Protein AF-A0A8C5EN47-F1 (afdb_monomer_lite)

Radius of gyration: 40.3 Å; chains: 1; bounding box: 83×105×98 Å

pLDDT: mean 72.94, std 19.12, range [36.5, 94.75]

Structure (mmCIF, N/CA/C/O backbone):
data_AF-A0A8C5EN47-F1
#
_entry.id   AF-A0A8C5EN47-F1
#
loop_
_atom_site.group_PDB
_atom_site.id
_atom_site.type_symbol
_atom_site.label_atom_id
_atom_site.label_alt_id
_atom_site.label_comp_id
_atom_site.label_asym_id
_atom_site.label_entity_id
_atom_site.label_seq_id
_atom_site.pdbx_PDB_ins_code
_atom_site.Cartn_x
_atom_site.Cartn_y
_atom_site.Cartn_z
_atom_site.occupancy
_atom_site.B_iso_or_equiv
_atom_site.auth_seq_id
_atom_site.auth_comp_id
_atom_site.auth_asym_id
_atom_site.auth_atom_id
_atom_site.pdbx_PDB_model_num
ATOM 1 N N . MET A 1 1 ? 37.864 80.384 -61.943 1.00 37.91 1 MET A N 1
ATOM 2 C CA . MET A 1 1 ? 36.965 79.734 -62.918 1.00 37.91 1 MET A CA 1
ATOM 3 C C . MET A 1 1 ? 37.124 78.221 -62.817 1.00 37.91 1 MET A C 1
ATOM 5 O O . MET A 1 1 ? 38.133 77.726 -63.301 1.00 37.91 1 MET A O 1
ATOM 9 N N . PRO A 1 2 ? 36.202 77.490 -62.169 1.00 38.00 2 PRO A N 1
ATOM 10 C CA . PRO A 1 2 ? 36.110 76.039 -62.300 1.00 38.00 2 PRO A CA 1
ATOM 11 C C . PRO A 1 2 ? 34.862 75.619 -63.097 1.00 38.00 2 PRO A C 1
ATOM 13 O O . PRO A 1 2 ? 33.792 76.213 -62.974 1.00 38.00 2 PRO A O 1
ATOM 16 N N . THR A 1 3 ? 35.026 74.599 -63.936 1.00 39.12 3 THR A N 1
ATOM 17 C CA . THR A 1 3 ? 34.007 73.997 -64.803 1.00 39.12 3 THR A CA 1
ATOM 18 C C . THR A 1 3 ? 33.144 72.960 -64.081 1.00 39.12 3 THR A C 1
ATOM 20 O O . THR A 1 3 ? 33.618 72.183 -63.257 1.00 39.12 3 THR A O 1
ATOM 23 N N . ASN A 1 4 ? 31.872 72.966 -64.473 1.00 41.56 4 ASN A N 1
ATOM 24 C CA . ASN A 1 4 ? 30.734 72.147 -64.068 1.00 41.56 4 ASN A CA 1
ATOM 25 C C . ASN A 1 4 ? 30.889 70.655 -64.455 1.00 41.56 4 ASN A C 1
ATOM 27 O O . ASN A 1 4 ? 31.235 70.358 -65.598 1.00 41.56 4 ASN A O 1
ATOM 31 N N . GLN A 1 5 ? 30.572 69.724 -63.547 1.00 44.91 5 GLN A N 1
ATOM 32 C CA . GLN A 1 5 ? 30.284 68.321 -63.879 1.00 44.91 5 GLN A CA 1
ATOM 33 C C . GLN A 1 5 ? 28.933 67.920 -63.284 1.00 44.91 5 GLN A C 1
ATOM 35 O O . GLN A 1 5 ? 28.752 67.851 -62.070 1.00 44.91 5 GLN A O 1
ATOM 40 N N . GLN A 1 6 ? 27.989 67.637 -64.176 1.00 45.38 6 GLN A N 1
ATOM 41 C CA . GLN A 1 6 ? 26.630 67.216 -63.877 1.00 45.38 6 GLN A CA 1
ATOM 42 C C . GLN A 1 6 ? 26.534 65.712 -64.174 1.00 45.38 6 GLN A C 1
ATOM 44 O O . GLN A 1 6 ? 26.520 65.302 -65.333 1.00 45.38 6 GLN A O 1
ATOM 49 N N . ALA A 1 7 ? 26.511 64.876 -63.134 1.00 40.06 7 ALA A N 1
ATOM 50 C CA . ALA A 1 7 ? 26.334 63.431 -63.273 1.00 40.06 7 ALA A CA 1
ATOM 51 C C . ALA A 1 7 ? 24.839 63.071 -63.199 1.00 40.06 7 ALA A C 1
ATOM 53 O O . ALA A 1 7 ? 24.209 63.138 -62.144 1.00 40.06 7 ALA A O 1
ATOM 54 N N . SER A 1 8 ? 24.274 62.689 -64.344 1.00 45.72 8 SER A N 1
ATOM 55 C CA . SER A 1 8 ? 22.917 62.151 -64.489 1.00 45.72 8 SER A CA 1
ATOM 56 C C . SER A 1 8 ? 22.834 60.721 -63.933 1.00 45.72 8 SER A C 1
ATOM 58 O O . SER A 1 8 ? 23.450 59.809 -64.483 1.00 45.72 8 SER A O 1
ATOM 60 N N . LYS A 1 9 ? 22.014 60.496 -62.898 1.00 44.66 9 LYS A N 1
A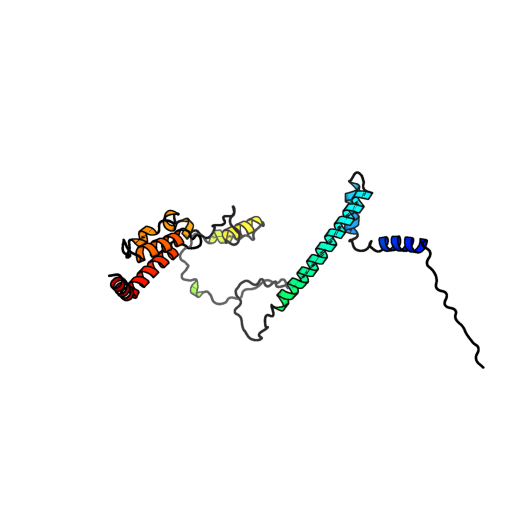TOM 61 C CA . LYS A 1 9 ? 21.608 59.153 -62.444 1.00 44.66 9 LYS A CA 1
ATOM 62 C C . LYS A 1 9 ? 20.466 58.637 -63.329 1.00 44.66 9 LYS A C 1
ATOM 64 O O . LYS A 1 9 ? 19.358 59.158 -63.251 1.00 44.66 9 LYS A O 1
ATOM 69 N N . ARG A 1 10 ? 20.705 57.606 -64.148 1.00 46.38 10 ARG A N 1
ATOM 70 C CA . ARG A 1 10 ? 19.629 56.803 -64.761 1.00 46.38 10 ARG A CA 1
ATOM 71 C C . ARG A 1 10 ? 19.337 55.591 -63.879 1.00 46.38 10 ARG A C 1
ATOM 73 O O . ARG A 1 10 ? 20.249 54.841 -63.550 1.00 46.38 10 ARG A O 1
ATOM 80 N N . ALA A 1 11 ? 18.068 55.413 -63.518 1.00 49.38 11 ALA A N 1
ATOM 81 C CA . ALA A 1 11 ? 17.565 54.192 -62.904 1.00 49.38 11 ALA A CA 1
ATOM 82 C C . ALA A 1 11 ? 17.508 53.087 -63.970 1.00 49.38 11 ALA A C 1
ATOM 84 O O . ALA A 1 11 ? 16.861 53.250 -65.005 1.00 49.38 11 ALA A O 1
ATOM 85 N N . VAL A 1 12 ? 18.222 51.989 -63.730 1.00 51.50 12 VAL A N 1
ATOM 86 C CA . VAL A 1 12 ? 18.190 50.785 -64.566 1.00 51.50 12 VAL A CA 1
ATOM 87 C C . VAL A 1 12 ? 16.956 49.986 -64.154 1.00 51.50 12 VAL A C 1
ATOM 89 O O . VAL A 1 12 ? 16.864 49.534 -63.018 1.00 51.50 12 VAL A O 1
ATOM 92 N N . MET A 1 13 ? 15.981 49.865 -65.052 1.00 55.62 13 MET A N 1
ATOM 93 C CA . MET A 1 13 ? 14.816 49.002 -64.858 1.00 55.62 13 MET A CA 1
ATOM 94 C C . MET A 1 13 ? 15.207 47.573 -65.246 1.00 55.62 13 MET A C 1
ATOM 96 O O . MET A 1 13 ? 15.611 47.329 -66.383 1.00 55.62 13 MET A O 1
ATOM 100 N N . GLU A 1 14 ? 15.147 46.643 -64.293 1.00 55.38 14 GLU A N 1
ATOM 101 C CA . GLU A 1 14 ? 15.490 45.235 -64.514 1.00 55.38 14 GLU A CA 1
ATOM 102 C C . GLU A 1 14 ? 14.441 44.547 -65.411 1.00 55.38 14 GLU A C 1
ATOM 104 O O . GLU A 1 14 ? 13.233 44.689 -65.219 1.00 55.38 14 GLU A O 1
ATOM 109 N N . SER A 1 15 ? 14.918 43.803 -66.415 1.00 60.66 15 SER A N 1
ATOM 110 C CA . SER A 1 15 ? 14.093 43.026 -67.351 1.00 60.66 15 SER A CA 1
ATOM 111 C C . SER A 1 15 ? 13.455 41.816 -66.653 1.00 60.66 15 SER A C 1
ATOM 113 O O . SER A 1 15 ? 14.100 41.165 -65.831 1.00 60.66 15 SER A O 1
ATOM 115 N N . THR A 1 16 ? 12.220 41.448 -67.009 1.00 59.09 16 THR A N 1
ATOM 116 C CA . THR A 1 16 ? 11.492 40.299 -66.420 1.00 59.09 16 THR A CA 1
ATOM 117 C C . THR A 1 16 ? 12.237 38.969 -66.574 1.00 59.09 16 THR A C 1
ATOM 119 O O . THR A 1 16 ? 12.096 38.076 -65.739 1.00 59.09 16 THR A O 1
ATOM 122 N N . THR A 1 17 ? 13.107 38.857 -67.579 1.00 58.31 17 THR A N 1
ATOM 123 C CA . THR A 1 17 ? 14.002 37.711 -67.782 1.00 58.31 17 THR A CA 1
ATOM 124 C C . THR A 1 17 ? 15.065 37.592 -66.679 1.00 58.31 17 THR A C 1
ATOM 126 O O . THR A 1 17 ? 15.410 36.485 -66.273 1.00 58.31 17 THR A O 1
ATOM 129 N N . SER A 1 18 ? 15.535 38.721 -66.136 1.00 64.81 18 SER A N 1
ATOM 130 C CA . SER A 1 18 ? 16.522 38.771 -65.048 1.00 64.81 18 SER A CA 1
ATOM 131 C C . SER A 1 18 ? 15.912 38.367 -63.701 1.00 64.81 18 SER A C 1
ATOM 133 O O . SER A 1 18 ? 16.553 37.660 -62.925 1.00 64.81 18 SER A O 1
ATOM 135 N N . MET A 1 19 ? 14.636 38.695 -63.452 1.00 54.12 19 MET A N 1
ATOM 136 C CA . MET A 1 19 ? 13.929 38.184 -62.269 1.00 54.12 19 MET A CA 1
ATOM 137 C C . MET A 1 19 ? 13.764 36.657 -62.299 1.00 54.12 19 MET A C 1
ATOM 139 O O . MET A 1 19 ? 13.890 36.018 -61.255 1.00 54.12 19 MET A O 1
ATOM 143 N N . PHE A 1 20 ? 13.533 36.059 -63.474 1.00 55.19 20 PHE A N 1
ATOM 144 C CA . PHE A 1 20 ? 13.397 34.603 -63.605 1.00 55.19 20 PHE A CA 1
ATOM 145 C C . PHE A 1 20 ? 14.739 33.876 -63.421 1.00 55.19 20 PHE A C 1
ATOM 147 O O . PHE A 1 20 ? 14.801 32.875 -62.711 1.00 55.19 20 PHE A O 1
ATOM 154 N N . GLN A 1 21 ? 15.832 34.432 -63.959 1.00 64.81 21 GLN A N 1
ATOM 155 C CA . GLN A 1 21 ? 17.190 33.917 -63.735 1.00 64.81 21 GLN A CA 1
ATOM 156 C C . GLN A 1 21 ? 17.609 34.000 -62.262 1.00 64.81 21 GLN A C 1
ATOM 158 O O . GLN A 1 21 ? 18.180 33.053 -61.728 1.00 64.81 21 GLN A O 1
ATOM 163 N N . ARG A 1 22 ? 17.230 35.074 -61.560 1.00 59.56 22 ARG A N 1
ATOM 164 C CA . ARG A 1 22 ? 17.512 35.239 -60.128 1.00 59.56 22 ARG A CA 1
ATOM 165 C C . ARG A 1 22 ? 16.719 34.270 -59.246 1.00 59.56 22 ARG A C 1
ATOM 167 O O . ARG A 1 22 ? 17.169 33.941 -58.152 1.00 59.56 22 ARG A O 1
ATOM 174 N N . ALA A 1 23 ? 15.557 33.798 -59.703 1.00 49.53 23 ALA A N 1
ATOM 175 C CA . ALA A 1 23 ? 14.793 32.751 -59.026 1.00 49.53 23 ALA A CA 1
ATOM 176 C C . ALA A 1 23 ? 15.410 31.356 -59.240 1.00 49.53 23 ALA A C 1
ATOM 178 O O . ALA A 1 23 ? 15.464 30.572 -58.294 1.00 49.53 23 ALA A O 1
ATOM 179 N N . THR A 1 24 ? 15.944 31.065 -60.433 1.00 50.28 24 THR A N 1
ATOM 180 C CA . THR A 1 24 ? 16.697 29.823 -60.683 1.00 50.28 24 THR A CA 1
ATOM 181 C C . THR A 1 24 ? 18.062 29.818 -59.990 1.00 50.28 24 THR A C 1
ATOM 183 O O . THR A 1 24 ? 18.449 28.790 -59.447 1.00 50.28 24 THR A O 1
ATOM 186 N N . GLU A 1 25 ? 18.746 30.965 -59.907 1.00 47.41 25 GLU A N 1
ATOM 187 C CA . GLU A 1 25 ? 20.004 31.107 -59.159 1.00 47.41 25 GLU A CA 1
ATOM 188 C C . GLU A 1 25 ? 19.789 30.978 -57.646 1.00 47.41 25 GLU A C 1
ATOM 190 O O . GLU A 1 25 ? 20.542 30.267 -56.980 1.00 47.41 25 GLU A O 1
ATOM 195 N N . LYS A 1 26 ? 18.714 31.572 -57.104 1.00 43.09 26 LYS A N 1
ATOM 196 C CA . LYS A 1 26 ? 18.328 31.386 -55.694 1.00 43.09 26 LYS A CA 1
ATOM 197 C C . LYS A 1 26 ? 17.919 29.951 -55.363 1.00 43.09 26 LYS A C 1
ATOM 199 O O . LYS A 1 26 ? 18.122 29.528 -54.234 1.00 43.09 26 LYS A O 1
ATOM 204 N N . ALA A 1 27 ? 17.387 29.193 -56.324 1.00 40.66 27 ALA A N 1
ATOM 205 C CA . ALA A 1 27 ? 17.124 27.766 -56.140 1.00 40.66 27 ALA A CA 1
ATOM 206 C C . ALA A 1 27 ? 18.412 26.919 -56.169 1.00 40.66 27 ALA A C 1
ATOM 208 O O . ALA A 1 27 ? 18.460 25.861 -55.546 1.00 40.66 27 ALA A O 1
ATOM 209 N N . SER A 1 28 ? 19.464 27.375 -56.861 1.00 44.56 28 SER A N 1
ATOM 210 C CA . SER A 1 28 ? 20.763 26.690 -56.909 1.00 44.56 28 SER A CA 1
ATOM 211 C C . SER A 1 28 ? 21.704 27.028 -55.746 1.00 44.56 28 SER A C 1
ATOM 213 O O . SER A 1 28 ? 22.555 26.202 -55.421 1.00 44.56 28 SER A O 1
ATOM 215 N N . THR A 1 29 ? 21.550 28.172 -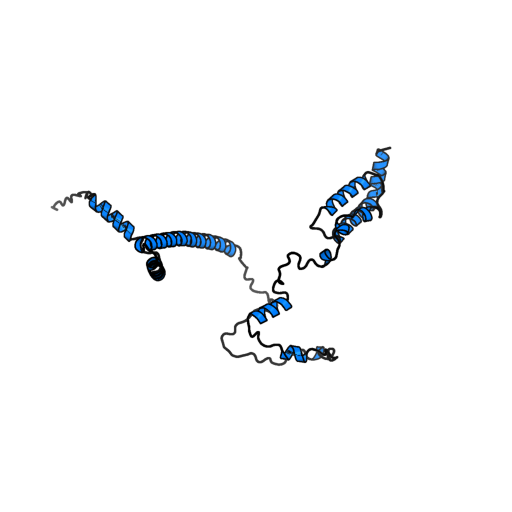55.070 1.00 39.59 29 THR A N 1
ATOM 216 C CA . THR A 1 29 ? 22.362 28.519 -53.883 1.00 39.59 29 THR A CA 1
ATOM 217 C C . THR A 1 29 ? 21.939 27.791 -52.602 1.00 39.59 29 THR A C 1
ATOM 219 O O . THR A 1 29 ? 22.732 27.717 -51.674 1.00 39.59 29 THR A O 1
ATOM 222 N N . ASP A 1 30 ? 20.754 27.171 -52.565 1.00 43.34 30 ASP A N 1
ATOM 223 C CA . ASP A 1 30 ? 20.317 26.284 -51.464 1.00 43.34 30 ASP A CA 1
ATOM 224 C C . ASP A 1 30 ? 20.889 24.848 -51.580 1.00 43.34 30 ASP A C 1
ATOM 226 O O . ASP A 1 30 ? 20.495 23.927 -50.857 1.00 43.34 30 ASP A O 1
ATOM 230 N N . SER A 1 31 ? 21.821 24.617 -52.513 1.00 44.62 31 SER A N 1
ATOM 231 C CA . SER A 1 31 ? 22.468 23.310 -52.709 1.00 44.62 31 SER A CA 1
ATOM 232 C C . SER A 1 31 ? 23.490 22.966 -51.618 1.00 44.62 31 SER A C 1
ATOM 234 O O . SER A 1 31 ? 23.957 21.829 -51.554 1.00 44.62 31 SER A O 1
ATOM 236 N N . GLU A 1 32 ? 23.824 23.911 -50.742 1.00 54.34 32 GLU A N 1
ATOM 237 C CA . GLU A 1 32 ? 24.940 23.807 -49.807 1.00 54.34 32 GLU A CA 1
ATOM 238 C C . GLU A 1 32 ? 24.463 23.589 -48.366 1.00 54.34 32 GLU A C 1
ATOM 240 O O . GLU A 1 32 ? 24.541 24.488 -47.544 1.00 54.34 32 GLU A O 1
ATOM 245 N N . GLU A 1 33 ? 23.948 22.395 -48.038 1.00 63.00 33 GLU A N 1
ATOM 246 C CA . GLU A 1 33 ? 23.832 21.991 -46.618 1.00 63.00 33 GLU A CA 1
ATOM 247 C C . GLU A 1 33 ? 23.644 20.481 -46.362 1.00 63.00 33 GLU A C 1
ATOM 249 O O . GLU A 1 33 ? 23.189 20.055 -45.295 1.00 63.00 33 GLU A O 1
ATOM 254 N N . LEU A 1 34 ? 24.004 19.623 -47.321 1.00 66.62 34 LEU A N 1
ATOM 255 C CA . LEU A 1 34 ? 24.062 18.175 -47.107 1.00 66.62 34 LEU A CA 1
ATOM 256 C C . LEU A 1 34 ? 25.478 17.681 -47.382 1.00 66.62 34 LEU A C 1
ATOM 258 O O . LEU A 1 34 ? 26.074 18.032 -48.396 1.00 66.62 34 LEU A O 1
ATOM 262 N N . ASN A 1 35 ? 26.009 16.847 -46.483 1.00 81.62 35 ASN A N 1
ATOM 263 C CA . ASN A 1 35 ? 27.338 16.267 -46.663 1.00 81.62 35 ASN A CA 1
ATOM 264 C C . ASN A 1 35 ? 27.410 15.543 -48.019 1.00 81.62 35 ASN A C 1
ATOM 266 O O . ASN A 1 35 ? 26.498 14.769 -48.328 1.00 81.62 35 ASN A O 1
ATOM 270 N N . PRO A 1 36 ? 28.494 15.709 -48.797 1.00 85.56 36 PRO A N 1
ATOM 271 C CA . PRO A 1 36 ? 28.601 15.123 -50.135 1.00 85.56 36 PRO A CA 1
ATOM 272 C C . PRO A 1 36 ? 28.465 13.593 -50.111 1.00 85.56 36 PRO A C 1
ATOM 274 O O . PRO A 1 36 ? 27.882 13.004 -51.016 1.00 85.56 36 PRO A O 1
ATOM 277 N N . ALA A 1 37 ? 28.894 12.950 -49.020 1.00 89.00 37 ALA A N 1
ATOM 278 C CA . ALA A 1 37 ? 28.700 11.520 -48.788 1.00 89.00 37 ALA A CA 1
ATOM 279 C C . ALA A 1 37 ? 27.217 11.103 -48.680 1.00 89.00 37 ALA A C 1
ATOM 281 O O . ALA A 1 37 ? 26.845 10.039 -49.167 1.00 89.00 37 ALA A O 1
ATOM 282 N N . LEU A 1 38 ? 26.356 11.935 -48.079 1.00 87.38 38 LEU A N 1
ATOM 283 C CA . LEU A 1 38 ? 24.917 11.661 -47.961 1.00 87.38 38 LEU A CA 1
ATOM 284 C C . LEU A 1 38 ? 24.201 11.814 -49.305 1.00 87.38 38 LEU A C 1
ATOM 286 O O . LEU A 1 38 ? 23.297 11.039 -49.601 1.00 87.38 38 LEU A O 1
ATOM 290 N N . VAL A 1 39 ? 24.622 12.782 -50.122 1.00 89.50 39 VAL A N 1
ATOM 291 C CA . VAL A 1 39 ? 24.088 12.982 -51.478 1.00 89.50 39 VAL A CA 1
ATOM 292 C C . VAL A 1 39 ? 24.506 11.830 -52.395 1.00 89.50 39 VAL A C 1
ATOM 294 O O . VAL A 1 39 ? 23.669 11.268 -53.095 1.00 89.50 39 VAL A O 1
ATOM 297 N N . ALA A 1 40 ? 25.768 11.395 -52.316 1.00 89.88 40 ALA A N 1
ATOM 298 C CA . ALA A 1 40 ? 26.251 10.227 -53.050 1.00 89.88 40 ALA A CA 1
ATOM 299 C C . ALA A 1 40 ? 25.508 8.941 -52.647 1.00 89.88 40 ALA A C 1
ATOM 301 O O . ALA A 1 40 ? 25.086 8.173 -53.510 1.00 89.88 40 ALA A O 1
ATOM 302 N N . ALA A 1 41 ? 25.283 8.726 -51.346 1.00 91.75 41 ALA A N 1
ATOM 303 C CA . ALA A 1 41 ? 24.512 7.587 -50.852 1.00 91.75 41 ALA A CA 1
ATOM 304 C C . ALA A 1 41 ? 23.041 7.637 -51.302 1.00 91.75 41 ALA A C 1
ATOM 306 O O . ALA A 1 41 ? 22.478 6.612 -51.684 1.00 91.75 41 ALA A O 1
ATOM 307 N N . ALA A 1 42 ? 22.429 8.825 -51.296 1.00 88.69 42 ALA A N 1
ATOM 308 C CA . ALA A 1 42 ? 21.071 9.039 -51.785 1.00 88.69 42 ALA A CA 1
ATOM 309 C C . ALA A 1 42 ? 20.935 8.691 -53.273 1.00 88.69 42 ALA A C 1
ATOM 311 O O . ALA A 1 42 ? 20.004 7.981 -53.646 1.00 88.69 42 ALA A O 1
ATOM 312 N N . SER A 1 43 ? 21.883 9.137 -54.100 1.00 90.44 43 SER A N 1
ATOM 313 C CA . SER A 1 43 ? 21.906 8.854 -55.538 1.00 90.44 43 SER A CA 1
ATOM 314 C C . SER A 1 43 ? 22.167 7.367 -55.830 1.00 90.44 43 SER A C 1
ATOM 316 O O . SER A 1 43 ? 21.481 6.754 -56.654 1.00 90.44 43 SER A O 1
ATOM 318 N N . ALA A 1 44 ? 23.072 6.728 -55.077 1.00 92.69 44 ALA A N 1
ATOM 319 C CA . ALA A 1 44 ? 23.313 5.286 -55.165 1.00 92.69 44 ALA A CA 1
ATOM 320 C C . ALA A 1 44 ? 22.064 4.464 -54.802 1.00 92.69 44 ALA A C 1
ATOM 322 O O . ALA A 1 44 ? 21.718 3.517 -55.506 1.00 92.69 44 ALA A O 1
ATOM 323 N N . ALA A 1 45 ? 21.347 4.849 -53.741 1.00 89.62 45 ALA A N 1
ATOM 324 C CA . ALA A 1 45 ? 20.102 4.198 -53.345 1.00 89.62 45 ALA A CA 1
ATOM 325 C C . ALA A 1 45 ? 18.979 4.446 -54.365 1.00 89.62 45 ALA A C 1
ATOM 327 O O . ALA A 1 45 ? 18.258 3.520 -54.734 1.00 89.62 45 ALA A O 1
ATOM 328 N N . ALA A 1 46 ? 18.851 5.672 -54.874 1.00 88.56 46 ALA A N 1
ATOM 329 C CA . ALA A 1 46 ? 17.842 6.030 -55.866 1.00 88.56 46 ALA A CA 1
ATOM 330 C C . ALA A 1 46 ? 18.031 5.289 -57.200 1.00 88.56 46 ALA A C 1
ATOM 332 O O . ALA A 1 46 ? 17.046 4.932 -57.842 1.00 88.56 46 ALA A O 1
ATOM 333 N N . SER A 1 47 ? 19.274 4.968 -57.569 1.00 90.25 47 SER A N 1
ATOM 334 C CA . SER A 1 47 ? 19.608 4.180 -58.766 1.00 90.25 47 SER A CA 1
ATOM 335 C C . SER A 1 47 ? 19.073 2.740 -58.738 1.00 90.25 47 SER A C 1
ATOM 337 O O . SER A 1 47 ? 19.046 2.077 -59.770 1.00 90.25 47 SER A O 1
ATOM 339 N N . THR A 1 48 ? 18.617 2.250 -57.580 1.00 92.56 48 THR A N 1
ATOM 340 C CA . THR A 1 48 ? 17.983 0.926 -57.442 1.00 92.56 48 THR A CA 1
ATOM 341 C C . THR A 1 48 ? 16.471 0.940 -57.696 1.00 92.56 48 THR A C 1
ATOM 343 O O . THR A 1 48 ? 15.849 -0.121 -57.754 1.00 92.56 48 THR A O 1
ATOM 346 N N . LEU A 1 49 ? 15.864 2.124 -57.851 1.00 90.12 49 LEU A N 1
ATOM 347 C CA . LEU A 1 49 ? 14.419 2.299 -57.994 1.00 90.12 49 LEU A CA 1
ATOM 348 C C . LEU A 1 49 ? 14.000 2.547 -59.458 1.00 90.12 49 LEU A C 1
ATOM 350 O O . LEU A 1 49 ? 14.779 3.092 -60.239 1.00 90.12 49 LEU A O 1
ATOM 354 N N . PRO A 1 50 ? 12.746 2.222 -59.842 1.00 85.69 50 PRO A N 1
ATOM 355 C CA . PRO A 1 50 ? 12.274 2.330 -61.231 1.00 85.69 50 PRO A CA 1
ATOM 356 C C . PRO A 1 50 ? 12.283 3.753 -61.812 1.00 85.69 50 PRO A C 1
ATOM 358 O O . PRO A 1 50 ? 12.291 3.917 -63.029 1.00 85.69 50 PRO A O 1
ATOM 361 N N . ASN A 1 51 ? 12.258 4.783 -60.958 1.00 89.12 51 ASN A N 1
ATOM 362 C CA . ASN A 1 51 ? 12.355 6.185 -61.361 1.00 89.12 51 ASN A CA 1
ATOM 363 C C . ASN A 1 51 ? 13.439 6.904 -60.535 1.00 89.12 51 ASN A C 1
ATOM 365 O O . ASN A 1 51 ? 13.127 7.510 -59.502 1.00 89.12 51 ASN A O 1
ATOM 369 N N . PRO A 1 52 ? 14.710 6.824 -60.963 1.00 88.69 52 PRO A N 1
ATOM 370 C CA . PRO A 1 52 ? 15.846 7.213 -60.134 1.00 88.69 52 PRO A CA 1
ATOM 371 C C . PRO A 1 52 ? 15.876 8.718 -59.855 1.00 88.69 52 PRO A C 1
ATOM 373 O O . PRO A 1 52 ? 16.091 9.136 -58.722 1.00 88.69 52 PRO A O 1
ATOM 376 N N . HIS A 1 53 ? 15.560 9.544 -60.854 1.00 88.19 53 HIS A N 1
ATOM 377 C CA . HIS A 1 53 ? 15.613 11.000 -60.715 1.00 88.19 53 HIS A CA 1
ATOM 378 C C . HIS A 1 53 ? 14.548 11.537 -59.743 1.00 88.19 53 HIS A C 1
ATOM 380 O O . HIS A 1 53 ? 14.814 12.431 -58.939 1.00 88.19 53 HIS A O 1
ATOM 386 N N . GLN A 1 54 ? 13.330 10.982 -59.781 1.00 90.00 54 GLN A N 1
ATOM 387 C CA . GLN A 1 54 ? 12.285 11.364 -58.827 1.00 90.00 54 GLN A CA 1
ATOM 388 C C . GLN A 1 54 ? 12.613 10.866 -57.416 1.00 90.00 54 GLN A C 1
ATOM 390 O O . GLN A 1 54 ? 12.478 11.629 -56.458 1.00 90.00 54 GLN A O 1
ATOM 395 N N . ALA A 1 55 ? 13.104 9.630 -57.291 1.00 89.81 55 ALA A N 1
ATOM 396 C CA . ALA A 1 55 ? 13.466 9.043 -56.007 1.00 89.81 55 ALA A CA 1
ATOM 397 C C . ALA A 1 55 ? 14.607 9.797 -55.304 1.00 89.81 55 ALA A C 1
ATOM 399 O O . ALA A 1 55 ? 14.514 10.053 -54.104 1.00 89.81 55 ALA A O 1
ATOM 400 N N . GLU A 1 56 ? 15.641 10.212 -56.040 1.00 91.62 56 GLU A N 1
ATOM 401 C CA . GLU A 1 56 ? 16.745 11.005 -55.490 1.00 91.62 56 GLU A CA 1
ATOM 402 C C . GLU A 1 56 ? 16.243 12.352 -54.953 1.00 91.62 56 GLU A C 1
ATOM 404 O O . GLU A 1 56 ? 16.517 12.716 -53.806 1.00 91.62 56 GLU A O 1
ATOM 409 N N 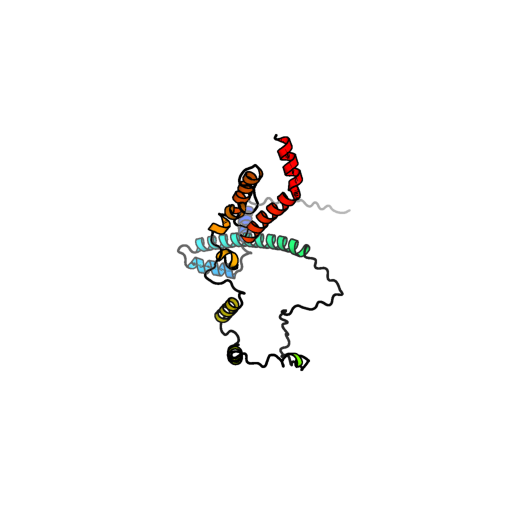. SER A 1 57 ? 15.436 13.065 -55.747 1.00 90.69 57 SER A N 1
ATOM 410 C CA . SER A 1 57 ? 14.896 14.373 -55.362 1.00 90.69 57 SER A CA 1
ATOM 411 C C . SER A 1 57 ? 14.020 14.309 -54.102 1.00 90.69 57 SER A C 1
ATOM 413 O O . SER A 1 57 ? 14.109 15.184 -53.234 1.00 90.69 57 SER A O 1
ATOM 415 N N . GLU A 1 58 ? 13.229 13.242 -53.955 1.00 93.19 58 GLU A N 1
ATOM 416 C CA . GLU A 1 58 ? 12.376 13.014 -52.790 1.00 93.19 58 GLU A CA 1
ATOM 417 C C . GLU A 1 58 ? 13.200 12.677 -51.543 1.00 93.19 58 GLU A C 1
ATOM 419 O O . GLU A 1 58 ? 12.957 13.232 -50.467 1.00 93.19 58 GLU A O 1
ATOM 424 N N . LEU A 1 59 ? 14.214 11.817 -51.683 1.00 91.06 59 LEU A N 1
ATOM 425 C CA . LEU A 1 59 ? 15.081 11.417 -50.576 1.00 91.06 59 LEU A CA 1
ATOM 426 C C . LEU A 1 59 ? 15.865 12.614 -50.024 1.00 91.06 59 LEU A C 1
ATOM 428 O O . LEU A 1 59 ? 15.905 12.833 -48.811 1.00 91.06 59 LEU A O 1
ATOM 432 N N . LEU A 1 60 ? 16.427 13.443 -50.908 1.00 90.88 60 LEU A N 1
ATOM 433 C CA . LEU A 1 60 ? 17.138 14.663 -50.521 1.00 90.88 60 LEU A CA 1
ATOM 434 C C . LEU A 1 60 ? 16.204 15.664 -49.830 1.00 90.88 60 LEU A C 1
ATOM 436 O O . LEU A 1 60 ? 16.578 16.264 -48.820 1.00 90.88 60 LEU A O 1
ATOM 440 N N . ARG A 1 61 ? 14.961 15.810 -50.308 1.00 90.56 61 ARG A N 1
ATOM 441 C CA . ARG A 1 61 ? 13.944 16.658 -49.665 1.00 90.56 61 ARG A CA 1
ATOM 442 C C . ARG A 1 61 ? 13.628 16.192 -48.243 1.00 90.56 61 ARG A C 1
ATOM 444 O O . ARG A 1 61 ? 13.534 17.014 -47.329 1.00 90.56 61 ARG A O 1
ATOM 451 N N . GLN A 1 62 ? 13.507 14.885 -48.031 1.00 91.38 62 GLN A N 1
ATOM 452 C CA . GLN A 1 62 ? 13.260 14.323 -46.703 1.00 91.38 62 GLN A CA 1
ATOM 453 C C . GLN A 1 62 ? 14.469 14.449 -45.769 1.00 91.38 62 GLN A C 1
ATOM 455 O O . GLN A 1 62 ? 14.289 14.755 -44.586 1.00 91.38 62 GLN A O 1
ATOM 460 N N . LEU A 1 63 ? 15.690 14.283 -46.285 1.00 89.81 63 LEU A N 1
ATOM 461 C CA . LEU A 1 63 ? 16.918 14.479 -45.511 1.00 89.81 63 LEU A CA 1
ATOM 462 C C . LEU A 1 63 ? 17.044 15.922 -45.017 1.00 89.81 63 LEU A C 1
ATOM 464 O O . LEU A 1 63 ? 17.301 16.130 -43.831 1.00 89.81 63 LEU A O 1
ATOM 468 N N . ARG A 1 64 ? 16.765 16.913 -45.875 1.00 88.31 64 ARG A N 1
ATOM 469 C CA . ARG A 1 64 ? 16.730 18.333 -45.480 1.00 88.31 64 ARG A CA 1
ATOM 470 C C . ARG A 1 64 ? 15.703 18.587 -44.376 1.00 88.31 64 ARG A C 1
ATOM 472 O O . ARG A 1 64 ? 16.032 19.194 -43.360 1.00 88.31 64 ARG A O 1
ATOM 479 N N . LYS A 1 65 ? 14.484 18.047 -44.517 1.00 90.31 65 LYS A N 1
ATOM 480 C CA . LYS A 1 65 ? 13.421 18.190 -43.506 1.00 90.31 65 LYS A CA 1
ATOM 481 C C . LYS A 1 65 ? 13.834 17.615 -42.147 1.00 90.31 65 LYS A C 1
ATOM 483 O O . LYS A 1 65 ? 13.609 18.249 -41.121 1.00 90.31 65 LYS A O 1
ATOM 488 N N . ARG A 1 66 ? 14.445 16.426 -42.121 1.00 88.38 66 ARG A N 1
ATOM 489 C CA . ARG A 1 66 ? 14.904 15.796 -40.871 1.00 88.38 66 ARG A CA 1
ATOM 490 C C . ARG A 1 66 ? 16.097 16.517 -40.255 1.00 88.38 66 ARG A C 1
ATOM 492 O O . ARG A 1 66 ? 16.142 16.648 -39.036 1.00 88.38 66 ARG A O 1
ATOM 499 N N . LYS A 1 67 ? 17.026 17.014 -41.074 1.00 84.06 67 LYS A N 1
ATOM 500 C CA . LYS A 1 67 ? 18.177 17.793 -40.609 1.00 84.06 67 LYS A CA 1
ATOM 501 C C . LYS A 1 67 ? 17.735 19.091 -39.929 1.00 84.06 67 LYS A C 1
ATOM 503 O O . LYS A 1 67 ? 18.134 19.325 -38.795 1.00 84.06 67 LYS A O 1
ATOM 508 N N . ALA A 1 68 ? 16.816 19.838 -40.542 1.00 84.00 68 ALA A N 1
ATOM 509 C CA . ALA A 1 68 ? 16.254 21.052 -39.948 1.00 84.00 68 ALA A CA 1
ATOM 510 C C . ALA A 1 68 ? 15.581 20.786 -38.585 1.00 84.00 68 ALA A C 1
ATOM 512 O O . ALA A 1 68 ? 15.815 21.511 -37.620 1.00 84.00 68 ALA A O 1
ATOM 513 N N . MET A 1 69 ? 14.802 19.702 -38.476 1.00 80.69 69 MET A N 1
ATOM 514 C CA . MET A 1 69 ? 14.174 19.305 -37.209 1.00 80.69 69 MET A CA 1
ATOM 515 C C . MET A 1 69 ? 15.206 18.873 -36.157 1.00 80.69 69 MET A C 1
ATOM 517 O O . MET A 1 69 ? 15.069 19.221 -34.987 1.00 80.69 69 MET A O 1
ATOM 521 N N . SER A 1 70 ? 16.254 18.139 -36.552 1.00 80.50 70 SER A N 1
ATOM 522 C CA . SER A 1 70 ? 17.312 17.709 -35.629 1.00 80.50 70 SER A CA 1
ATOM 523 C C . SER A 1 70 ? 18.176 18.869 -35.149 1.00 80.50 70 SER A C 1
ATOM 525 O O . SER A 1 70 ? 18.581 18.858 -33.990 1.00 80.50 70 SER A O 1
ATOM 527 N N . ASP A 1 71 ? 18.496 19.829 -36.010 1.00 76.75 71 ASP A N 1
ATOM 528 C CA . ASP A 1 71 ? 19.341 20.967 -35.651 1.00 76.75 71 ASP A CA 1
ATOM 529 C C . ASP A 1 71 ? 18.559 21.951 -34.759 1.00 76.75 71 ASP A C 1
ATOM 531 O O . ASP A 1 71 ? 19.102 22.447 -33.770 1.00 76.75 71 ASP A O 1
ATOM 535 N N . ALA A 1 72 ? 17.249 22.113 -34.990 1.00 74.75 72 ALA A N 1
ATOM 536 C CA . ALA A 1 72 ? 16.351 22.813 -34.068 1.00 74.75 72 ALA A CA 1
ATOM 537 C C . ALA A 1 72 ? 16.254 22.115 -32.697 1.00 74.75 72 ALA A C 1
ATOM 539 O O . ALA A 1 72 ? 16.363 22.773 -31.662 1.00 74.75 72 ALA A O 1
ATOM 540 N N . GLN A 1 73 ? 16.126 20.782 -32.673 1.00 75.69 73 GLN A N 1
ATOM 541 C CA . GLN A 1 73 ? 16.071 20.006 -31.429 1.00 75.69 73 GLN A CA 1
ATOM 542 C C . GLN A 1 73 ? 17.392 20.061 -30.650 1.00 75.69 73 GLN A C 1
ATOM 544 O O . GLN A 1 73 ? 17.389 20.213 -29.431 1.00 75.69 73 GLN A O 1
ATOM 549 N N . LYS A 1 74 ? 18.535 19.966 -31.342 1.00 77.50 74 LYS A N 1
ATOM 550 C CA . LYS A 1 74 ? 19.864 20.105 -30.729 1.00 77.50 74 LYS A CA 1
ATOM 551 C C . LYS A 1 74 ? 20.060 21.492 -30.130 1.00 77.50 74 LYS A C 1
ATOM 553 O O . LYS A 1 74 ? 20.609 21.588 -29.038 1.00 77.50 74 LYS A O 1
ATOM 558 N N . LYS A 1 75 ? 19.585 22.542 -30.806 1.00 74.38 75 LYS A N 1
ATOM 559 C CA . LYS A 1 75 ? 19.642 23.917 -30.302 1.00 74.38 75 LYS A CA 1
ATOM 560 C C . LYS A 1 75 ? 18.798 24.097 -29.036 1.00 74.38 75 LYS A C 1
ATOM 562 O O . LYS A 1 75 ? 19.322 24.572 -28.036 1.00 74.38 75 LYS A O 1
ATOM 567 N N . ALA A 1 76 ? 17.550 23.628 -29.039 1.00 72.12 76 ALA A N 1
ATOM 568 C CA . ALA A 1 76 ? 16.679 23.678 -27.862 1.00 72.12 76 ALA A CA 1
ATOM 569 C C . ALA A 1 76 ? 17.235 22.857 -26.681 1.00 72.12 76 ALA A C 1
ATOM 571 O O . ALA A 1 76 ? 17.180 23.293 -25.533 1.00 72.12 76 ALA A O 1
ATOM 572 N N . ASN A 1 77 ? 17.827 21.689 -26.953 1.00 74.31 77 ASN A N 1
ATOM 573 C CA . ASN A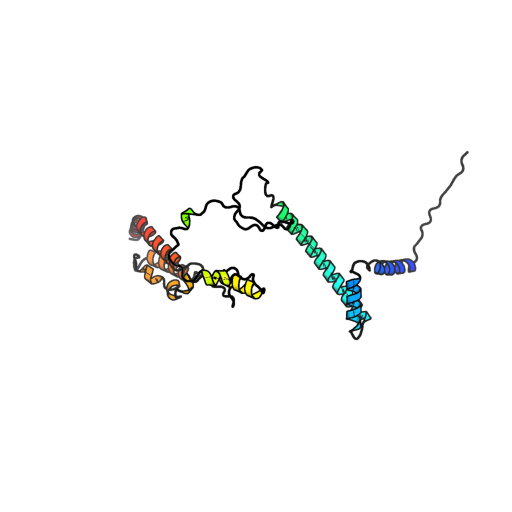 1 77 ? 18.454 20.864 -25.921 1.00 74.31 77 ASN A CA 1
ATOM 574 C C . ASN A 1 77 ? 19.745 21.493 -25.371 1.00 74.31 77 ASN A C 1
ATOM 576 O O . ASN A 1 77 ? 19.999 21.414 -24.176 1.00 74.31 77 ASN A O 1
ATOM 580 N N . ALA A 1 78 ? 20.551 22.150 -26.212 1.00 73.38 78 ALA A N 1
ATOM 581 C CA . ALA A 1 78 ? 21.737 22.881 -25.767 1.00 73.38 78 ALA A CA 1
ATOM 582 C C . ALA A 1 78 ? 21.370 24.078 -24.873 1.00 73.38 78 ALA A C 1
ATOM 584 O O . ALA A 1 78 ? 22.035 24.317 -23.867 1.00 73.38 78 ALA A O 1
ATOM 585 N N . GLU A 1 79 ? 20.288 24.789 -25.196 1.00 75.69 79 GLU A N 1
ATOM 586 C CA . GLU A 1 79 ? 19.745 25.868 -24.364 1.00 75.69 79 GLU A CA 1
ATOM 587 C C . GLU A 1 79 ? 19.189 25.320 -23.035 1.00 75.69 79 GLU A C 1
ATOM 589 O O . GLU A 1 79 ? 19.507 25.851 -21.973 1.00 75.69 79 GLU A O 1
ATOM 594 N N . SER A 1 80 ? 18.453 24.202 -23.064 1.00 76.38 80 SER A N 1
ATOM 595 C CA . SER A 1 80 ? 17.930 23.537 -21.860 1.00 76.38 80 SER A CA 1
ATOM 596 C C . SER A 1 80 ? 19.037 22.985 -20.951 1.00 76.38 80 SER A C 1
ATOM 598 O O . SER A 1 80 ? 18.964 23.156 -19.735 1.00 76.38 80 SER A O 1
ATOM 600 N N . LEU A 1 81 ? 20.086 22.378 -21.513 1.00 74.19 81 LEU A N 1
ATOM 601 C CA . LEU A 1 81 ? 21.250 21.905 -20.757 1.00 74.19 81 LEU A CA 1
ATOM 602 C C . LEU A 1 81 ? 22.089 23.064 -20.211 1.00 74.19 81 LEU A C 1
ATOM 604 O O . LEU A 1 81 ? 22.586 22.975 -19.092 1.00 74.19 81 LEU A O 1
ATOM 608 N N . GLY A 1 82 ? 22.219 24.163 -20.959 1.00 75.62 82 GLY A N 1
ATOM 609 C CA . GLY A 1 82 ? 22.898 25.373 -20.494 1.00 75.62 82 GLY A CA 1
ATOM 610 C C . GLY A 1 82 ? 22.242 25.975 -19.247 1.00 75.62 82 GLY A C 1
ATOM 611 O O . GLY A 1 82 ? 22.952 26.363 -18.321 1.00 75.62 82 GLY A O 1
ATOM 612 N N . VAL A 1 83 ? 20.904 25.981 -19.186 1.00 74.25 83 VAL A N 1
ATOM 613 C CA . VAL A 1 83 ? 20.136 26.412 -18.001 1.00 74.25 83 VAL A CA 1
ATOM 614 C C . VAL A 1 83 ? 20.397 25.489 -16.806 1.00 74.25 83 VAL A C 1
ATOM 616 O O . VAL A 1 83 ? 20.688 25.973 -15.717 1.00 74.25 83 VAL A O 1
ATOM 619 N N . ILE A 1 84 ? 20.398 24.168 -17.012 1.00 74.50 84 ILE A N 1
ATOM 620 C CA . ILE A 1 84 ? 20.665 23.190 -15.942 1.00 74.50 84 ILE A CA 1
ATOM 621 C C . ILE A 1 84 ? 22.105 23.321 -15.409 1.00 74.50 84 ILE A C 1
ATOM 623 O O . ILE A 1 84 ? 22.324 23.302 -14.200 1.00 74.50 84 ILE A O 1
ATOM 627 N N . ILE A 1 85 ? 23.100 23.503 -16.285 1.00 71.00 85 ILE A N 1
ATOM 628 C CA . ILE A 1 85 ? 24.514 23.644 -15.893 1.00 71.00 85 ILE A CA 1
ATOM 629 C C . ILE A 1 85 ? 24.773 24.976 -15.168 1.00 71.00 85 ILE A C 1
ATOM 631 O O . ILE A 1 85 ? 25.605 25.022 -14.260 1.00 71.00 85 ILE A O 1
ATOM 635 N N . ALA A 1 86 ? 24.063 26.052 -15.524 1.00 69.12 86 ALA A N 1
ATOM 636 C CA . ALA A 1 86 ? 24.190 27.352 -14.861 1.00 69.12 86 ALA A CA 1
ATOM 637 C C . ALA A 1 86 ? 23.759 27.315 -13.381 1.00 69.12 86 ALA A C 1
ATOM 639 O O . ALA A 1 86 ? 24.396 27.967 -12.547 1.00 69.12 86 ALA A O 1
ATOM 640 N N . ASP A 1 87 ? 22.751 26.505 -13.048 1.00 63.69 87 ASP A N 1
ATOM 641 C CA . ASP A 1 87 ? 22.287 26.307 -11.668 1.00 63.69 87 ASP A CA 1
ATOM 642 C C . ASP A 1 87 ? 23.166 25.318 -10.882 1.00 63.69 87 ASP A C 1
ATOM 644 O O . ASP A 1 87 ? 23.226 25.355 -9.650 1.00 63.69 87 ASP A O 1
ATOM 648 N N . MET A 1 88 ? 23.953 24.490 -11.574 1.00 56.44 88 MET A N 1
ATOM 649 C CA . MET A 1 88 ? 24.946 23.591 -10.981 1.00 56.44 88 MET A CA 1
ATOM 650 C C . MET A 1 88 ? 26.274 24.307 -10.666 1.00 56.44 88 MET A C 1
ATOM 652 O O . MET A 1 88 ? 27.362 23.824 -10.991 1.00 56.44 88 MET A O 1
ATOM 656 N N . LYS A 1 89 ? 26.235 25.459 -9.978 1.00 61.53 89 LYS A N 1
ATOM 657 C CA . LYS A 1 89 ? 27.456 26.087 -9.443 1.00 61.53 89 LYS A CA 1
ATOM 658 C C . LYS A 1 89 ? 27.919 25.374 -8.172 1.00 61.53 89 LYS A C 1
ATOM 660 O O . LYS A 1 89 ? 27.624 25.794 -7.053 1.00 61.53 89 LYS A O 1
ATOM 665 N N . VAL A 1 90 ? 28.719 24.323 -8.338 1.00 61.31 90 VAL A N 1
ATOM 666 C CA . VAL A 1 90 ? 29.464 23.706 -7.233 1.00 61.31 90 VAL A CA 1
ATOM 667 C C . VAL A 1 90 ? 30.563 24.677 -6.799 1.00 61.31 90 VAL A C 1
ATOM 669 O O . VAL A 1 90 ? 31.585 24.843 -7.464 1.00 61.31 90 VAL A O 1
ATOM 672 N N . GLY A 1 91 ? 30.339 25.373 -5.684 1.00 51.47 91 GLY A N 1
ATOM 673 C CA . GLY A 1 91 ? 31.336 26.252 -5.085 1.00 51.47 91 GLY A CA 1
ATOM 674 C C . GLY A 1 91 ? 32.610 25.472 -4.766 1.00 51.47 91 GLY A C 1
ATOM 675 O O . GLY A 1 91 ? 32.614 24.622 -3.876 1.00 51.47 91 GLY A O 1
ATOM 676 N N . LYS A 1 92 ? 33.705 25.777 -5.469 1.00 58.72 92 LYS A N 1
ATOM 677 C CA . LYS A 1 92 ? 35.045 25.267 -5.161 1.00 58.72 92 LYS A CA 1
ATOM 678 C C . LYS A 1 92 ? 35.493 25.851 -3.818 1.00 58.72 92 LYS A C 1
ATOM 680 O O . LYS A 1 92 ? 36.125 26.902 -3.760 1.00 58.72 92 LYS A O 1
ATOM 685 N N . ARG A 1 93 ? 35.126 25.185 -2.722 1.00 48.56 93 ARG A N 1
ATOM 686 C CA . ARG A 1 93 ? 35.663 25.461 -1.387 1.00 48.56 93 ARG A CA 1
ATOM 687 C C . ARG A 1 93 ? 37.099 24.947 -1.355 1.00 48.56 93 ARG A C 1
ATOM 689 O O . ARG A 1 93 ? 37.326 23.744 -1.261 1.00 48.56 93 ARG A O 1
ATOM 696 N N . ALA A 1 94 ? 38.067 25.852 -1.468 1.00 56.16 94 ALA A N 1
ATOM 697 C CA . ALA A 1 94 ? 39.442 25.545 -1.102 1.00 56.16 94 ALA A CA 1
ATOM 698 C C . ALA A 1 94 ? 39.464 25.235 0.404 1.00 56.16 94 ALA A C 1
ATOM 700 O O . ALA A 1 94 ? 39.121 26.092 1.213 1.00 56.16 94 ALA A O 1
ATOM 701 N N . GLY A 1 95 ? 39.804 23.997 0.761 1.00 55.78 95 GLY A N 1
ATOM 702 C CA . GLY A 1 95 ? 39.894 23.560 2.155 1.00 55.78 95 GLY A CA 1
ATOM 703 C C . GLY A 1 95 ? 38.764 22.629 2.589 1.00 55.78 95 GLY A C 1
ATOM 704 O O . GLY A 1 95 ? 37.922 22.988 3.407 1.00 55.78 95 GLY A O 1
ATOM 705 N N . ARG A 1 96 ? 38.770 21.400 2.073 1.00 42.94 96 ARG A N 1
ATOM 706 C CA . ARG A 1 96 ? 38.230 20.233 2.779 1.00 42.94 96 ARG A CA 1
ATOM 707 C C . ARG A 1 96 ? 38.941 18.994 2.253 1.00 42.94 96 ARG A C 1
ATOM 709 O O . ARG A 1 96 ? 38.738 18.600 1.110 1.00 42.94 96 ARG A O 1
ATOM 716 N N . GLN A 1 97 ? 39.804 18.419 3.086 1.00 54.03 97 GLN A N 1
ATOM 717 C CA . GLN A 1 97 ? 40.266 17.048 2.911 1.00 54.03 97 GLN A CA 1
ATOM 718 C C . GLN A 1 97 ? 39.014 16.166 2.946 1.00 54.03 97 GLN A C 1
ATOM 720 O O . GLN A 1 97 ? 38.354 16.062 3.977 1.00 54.03 97 GLN A O 1
ATOM 725 N N . SER A 1 98 ? 38.627 15.637 1.790 1.00 41.88 98 SER A N 1
ATOM 726 C CA . SER A 1 98 ? 37.605 14.605 1.697 1.00 41.88 98 SER A CA 1
ATOM 727 C C . SER A 1 98 ? 38.331 13.268 1.709 1.00 41.88 98 SER A C 1
ATOM 729 O O . SER A 1 98 ? 39.233 13.027 0.912 1.00 41.88 98 SER A O 1
ATOM 731 N N . SER A 1 99 ? 37.968 12.413 2.657 1.00 46.78 99 SER A N 1
ATOM 732 C CA . SER A 1 99 ? 38.182 10.979 2.541 1.00 46.78 99 SER A CA 1
ATOM 733 C C . SER A 1 99 ? 37.404 10.507 1.313 1.00 46.78 99 SER A C 1
ATOM 735 O O . SER A 1 99 ? 36.171 10.484 1.341 1.00 46.78 99 SER A O 1
ATOM 737 N N . SER A 1 100 ? 38.108 10.216 0.221 1.00 48.56 100 SER A N 1
ATOM 738 C CA . SER A 1 100 ? 37.492 9.657 -0.983 1.00 48.56 100 SER A CA 1
ATOM 739 C C . SER A 1 100 ? 36.796 8.333 -0.651 1.00 48.56 100 SER A C 1
ATOM 741 O O . SER A 1 100 ? 37.418 7.476 -0.018 1.00 48.56 100 SER A O 1
ATOM 743 N N . PRO A 1 101 ? 35.549 8.117 -1.101 1.00 45.84 101 PRO A N 1
ATOM 744 C CA . PRO A 1 101 ? 35.005 6.777 -1.195 1.00 45.84 101 PRO A CA 1
ATOM 745 C C . PRO A 1 101 ? 35.775 6.028 -2.288 1.00 45.84 101 PRO A C 1
ATOM 747 O O . PRO A 1 101 ? 36.073 6.577 -3.352 1.00 45.84 101 PRO A O 1
ATOM 750 N N . ALA A 1 102 ? 36.138 4.784 -1.994 1.00 44.44 102 ALA A N 1
ATOM 751 C CA . ALA A 1 102 ? 36.782 3.886 -2.938 1.00 44.44 102 ALA A CA 1
ATOM 752 C C . ALA A 1 102 ? 35.932 3.754 -4.216 1.00 44.44 102 ALA A C 1
ATOM 754 O O . ALA A 1 102 ? 34.737 3.482 -4.126 1.00 44.44 102 ALA A O 1
ATOM 755 N N . GLY A 1 103 ? 36.548 3.947 -5.391 1.00 57.69 103 GLY A N 1
ATOM 756 C CA . GLY A 1 103 ? 35.901 3.664 -6.680 1.00 57.69 103 GLY A CA 1
ATOM 757 C C . GLY A 1 103 ? 36.082 4.682 -7.810 1.00 57.69 103 GLY A C 1
ATOM 758 O O . GLY A 1 103 ? 35.326 4.622 -8.773 1.00 57.69 103 GLY A O 1
ATOM 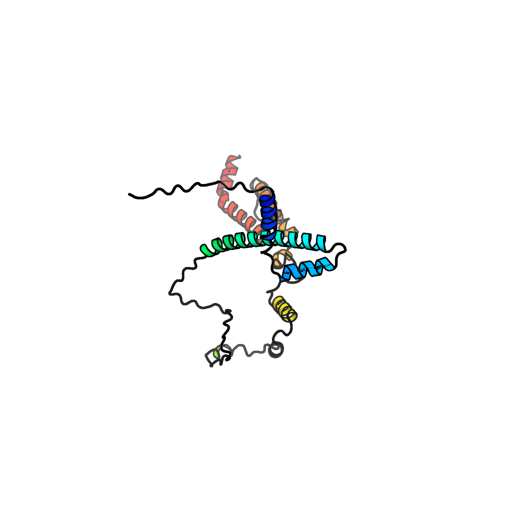759 N N . GLN A 1 104 ? 37.045 5.608 -7.751 1.00 50.50 104 GLN A N 1
ATOM 760 C CA . GLN A 1 104 ? 37.407 6.391 -8.942 1.00 50.50 104 GLN A CA 1
ATOM 761 C C . GLN A 1 104 ? 38.510 5.668 -9.717 1.00 50.50 104 GLN A C 1
ATOM 763 O O . GLN A 1 104 ? 39.600 5.451 -9.193 1.00 50.50 104 GLN A O 1
ATOM 768 N N . ILE A 1 105 ? 38.205 5.277 -10.956 1.00 44.66 105 ILE A N 1
ATOM 769 C CA . ILE A 1 105 ? 39.170 4.719 -11.907 1.00 44.66 105 ILE A CA 1
ATOM 770 C C . ILE A 1 105 ? 40.111 5.857 -12.315 1.00 44.66 105 ILE A C 1
ATOM 772 O O . ILE A 1 105 ? 39.749 6.716 -13.120 1.00 44.66 105 ILE A O 1
ATOM 776 N N . LEU A 1 106 ? 41.298 5.890 -11.709 1.00 44.09 106 LEU A N 1
ATOM 777 C CA . LEU A 1 106 ? 42.407 6.721 -12.156 1.00 44.09 106 LEU A CA 1
ATOM 778 C C . LEU A 1 106 ? 43.081 5.987 -13.317 1.00 44.09 106 LEU A C 1
ATOM 780 O O . LEU A 1 106 ? 43.679 4.930 -13.126 1.00 44.09 106 LEU A O 1
ATOM 784 N N . PHE A 1 107 ? 42.935 6.519 -14.526 1.00 39.94 107 PHE A N 1
ATOM 785 C CA . PHE A 1 107 ? 43.759 6.090 -15.647 1.00 39.94 107 PHE A CA 1
ATOM 786 C C . PHE A 1 107 ? 45.124 6.767 -15.504 1.00 39.94 107 PHE A C 1
ATOM 788 O O . PHE A 1 107 ? 45.239 7.966 -15.749 1.00 39.94 107 PHE A O 1
ATOM 795 N N . ASP A 1 108 ? 46.130 6.002 -15.079 1.00 48.69 108 ASP A N 1
ATOM 796 C CA . ASP A 1 108 ? 47.531 6.405 -15.195 1.00 48.69 108 ASP A CA 1
ATOM 797 C C . ASP A 1 108 ? 47.955 6.225 -16.663 1.00 48.69 108 ASP A C 1
ATOM 799 O O . ASP A 1 108 ? 47.954 5.112 -17.197 1.00 48.69 108 ASP A O 1
ATOM 803 N N . ASP A 1 109 ? 48.272 7.331 -17.335 1.00 46.81 109 ASP A N 1
ATOM 804 C CA . ASP A 1 109 ? 48.604 7.394 -18.770 1.00 46.81 109 ASP A CA 1
ATOM 805 C C . ASP A 1 109 ? 50.048 6.927 -19.070 1.00 46.81 109 ASP A C 1
ATOM 807 O O . ASP A 1 109 ? 50.465 6.808 -20.219 1.00 46.81 109 ASP A O 1
ATOM 811 N N . ASP A 1 110 ? 50.836 6.612 -18.040 1.00 55.06 110 ASP A N 1
ATOM 812 C CA . ASP A 1 110 ? 52.284 6.398 -18.132 1.00 55.06 110 ASP A CA 1
ATOM 813 C C . ASP A 1 110 ? 52.749 4.933 -17.967 1.00 55.06 110 ASP A C 1
ATOM 815 O O . ASP A 1 110 ? 53.951 4.645 -17.938 1.00 55.06 110 ASP A O 1
ATOM 819 N N . GLY A 1 111 ? 51.816 3.972 -17.976 1.00 53.00 111 GLY A N 1
ATOM 820 C CA . GLY A 1 111 ? 52.093 2.575 -18.351 1.00 53.00 111 GLY A CA 1
ATOM 821 C C . GLY A 1 111 ? 53.070 1.793 -17.460 1.00 53.00 111 GLY A C 1
ATOM 822 O O . GLY A 1 111 ? 53.663 0.812 -17.916 1.00 53.00 111 GLY A O 1
ATOM 823 N N . ARG A 1 112 ? 53.257 2.175 -16.193 1.00 50.81 112 ARG A N 1
ATOM 824 C CA . ARG A 1 112 ? 54.048 1.402 -15.220 1.00 50.81 112 ARG A CA 1
ATOM 825 C C . ARG A 1 112 ? 53.206 1.047 -14.001 1.00 50.81 112 ARG A C 1
ATOM 827 O O . ARG A 1 112 ? 52.782 1.915 -13.254 1.00 50.81 112 ARG A O 1
ATOM 834 N N . GLY A 1 113 ? 52.967 -0.254 -13.835 1.00 39.47 113 GLY A N 1
ATOM 835 C CA . GLY A 1 113 ? 52.155 -0.816 -12.760 1.00 39.47 113 GLY A CA 1
ATOM 836 C C . GLY A 1 113 ? 52.695 -0.570 -11.347 1.00 39.47 113 GLY A C 1
ATOM 837 O O . GLY A 1 113 ? 53.878 -0.312 -11.126 1.00 39.47 113 GLY A O 1
ATOM 838 N N . PHE A 1 114 ? 51.772 -0.690 -10.396 1.00 45.31 114 PHE A N 1
ATOM 839 C CA . PHE A 1 114 ? 51.90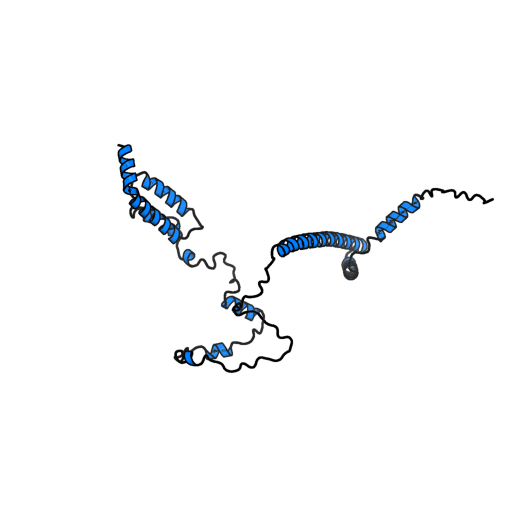8 -0.369 -8.981 1.00 45.31 114 PHE A CA 1
ATOM 840 C C . PHE A 1 114 ? 52.691 -1.447 -8.210 1.00 45.31 114 PHE A C 1
ATOM 842 O O . PHE A 1 114 ? 52.266 -2.600 -8.120 1.00 45.31 114 PHE A O 1
ATOM 849 N N . THR A 1 115 ? 53.818 -1.077 -7.601 1.00 47.59 115 THR A N 1
ATOM 850 C CA . THR A 1 115 ? 54.474 -1.874 -6.555 1.00 47.59 115 THR A CA 1
ATOM 851 C C . THR A 1 115 ? 53.849 -1.518 -5.208 1.00 47.59 115 THR A C 1
ATOM 853 O O . THR A 1 115 ? 54.088 -0.429 -4.690 1.00 47.59 115 THR A O 1
ATOM 856 N N . ALA A 1 116 ? 53.050 -2.416 -4.630 1.00 45.44 116 ALA A N 1
ATOM 857 C CA . ALA A 1 116 ? 52.535 -2.237 -3.275 1.00 45.44 116 ALA A CA 1
ATOM 858 C C . ALA A 1 116 ? 53.636 -2.563 -2.248 1.00 45.44 116 ALA A C 1
ATOM 860 O O . ALA A 1 116 ? 53.977 -3.729 -2.035 1.00 45.44 116 ALA A O 1
ATOM 861 N N . ASP A 1 117 ? 54.201 -1.520 -1.636 1.00 36.50 117 ASP A N 1
ATOM 862 C CA . ASP A 1 117 ? 55.016 -1.636 -0.427 1.00 36.50 117 ASP A CA 1
ATOM 863 C C . ASP A 1 117 ? 54.136 -2.053 0.766 1.00 36.50 117 ASP A C 1
ATOM 865 O O . ASP A 1 117 ? 52.946 -1.748 0.859 1.00 36.50 117 ASP A O 1
ATOM 869 N N . LYS A 1 118 ? 54.746 -2.824 1.657 1.00 52.91 118 LYS A N 1
ATOM 870 C CA . LYS A 1 118 ? 54.171 -3.522 2.799 1.00 52.91 118 LYS A CA 1
ATOM 871 C C . LYS A 1 118 ? 53.784 -2.519 3.886 1.00 52.91 118 LYS A C 1
ATOM 873 O O . LYS A 1 118 ? 54.636 -1.793 4.385 1.00 52.91 118 LYS A O 1
ATOM 878 N N . GLY A 1 119 ? 52.534 -2.557 4.352 1.00 40.25 119 GLY A N 1
ATOM 879 C CA . GLY A 1 119 ? 52.112 -1.727 5.481 1.00 40.25 119 GLY A CA 1
ATOM 880 C C . GLY A 1 119 ? 50.813 -2.166 6.158 1.00 40.25 119 GLY A C 1
ATOM 881 O O . GLY A 1 119 ? 49.732 -1.811 5.716 1.00 40.25 119 GLY A O 1
ATOM 882 N N . ILE A 1 120 ? 50.963 -2.873 7.284 1.00 48.38 120 ILE A N 1
ATOM 883 C CA . ILE A 1 120 ? 50.073 -2.855 8.464 1.00 48.38 120 ILE A CA 1
ATOM 884 C C . ILE A 1 120 ? 48.612 -3.337 8.272 1.00 48.38 120 ILE A C 1
ATOM 886 O O . ILE A 1 120 ? 47.668 -2.592 8.499 1.00 48.38 120 ILE A O 1
ATOM 890 N N . THR A 1 121 ? 48.403 -4.629 7.989 1.00 47.44 121 THR A N 1
ATOM 891 C CA . THR A 1 121 ? 47.131 -5.341 8.301 1.00 47.44 121 THR A CA 1
ATOM 892 C C . THR A 1 121 ? 47.346 -6.779 8.810 1.00 47.44 121 THR A C 1
ATOM 894 O O . THR A 1 121 ? 46.443 -7.612 8.767 1.00 47.44 121 THR A O 1
ATOM 897 N N . ALA A 1 122 ? 48.538 -7.101 9.329 1.00 49.69 122 ALA A N 1
ATOM 898 C CA . ALA A 1 122 ? 48.889 -8.471 9.728 1.00 49.69 122 ALA A CA 1
ATOM 899 C C . ALA A 1 122 ? 48.224 -8.960 11.036 1.00 49.69 122 ALA A C 1
ATOM 901 O O . ALA A 1 122 ? 48.130 -10.164 11.251 1.00 49.69 122 ALA A O 1
ATOM 902 N N . GLU A 1 123 ? 47.710 -8.066 11.886 1.00 48.38 123 GLU A N 1
ATOM 903 C CA . GLU A 1 123 ? 47.259 -8.433 13.242 1.00 48.38 123 GLU A CA 1
ATOM 904 C C . GLU A 1 123 ? 45.765 -8.803 13.354 1.00 48.38 123 GLU A C 1
ATOM 906 O O . GLU A 1 123 ? 45.339 -9.333 14.376 1.00 48.38 123 GLU A O 1
ATOM 911 N N . LEU A 1 124 ? 44.957 -8.612 12.302 1.00 48.03 124 LEU A N 1
ATOM 912 C CA . LEU A 1 124 ? 43.546 -9.050 12.281 1.00 48.03 124 LEU A CA 1
ATOM 913 C C . LEU A 1 124 ? 43.313 -10.357 11.499 1.00 48.03 124 LEU A C 1
ATOM 915 O O . LEU A 1 124 ? 42.231 -10.938 11.571 1.00 48.03 124 LEU A O 1
ATOM 919 N N . ALA A 1 125 ? 44.333 -10.878 10.810 1.00 46.25 125 ALA A N 1
ATOM 920 C CA . ALA A 1 125 ? 44.244 -12.113 10.023 1.00 46.25 125 ALA A CA 1
ATOM 921 C C . ALA A 1 125 ? 44.360 -13.405 10.862 1.00 46.25 125 ALA A C 1
ATOM 923 O O . ALA A 1 125 ? 44.083 -14.502 10.373 1.00 46.25 125 ALA A O 1
ATOM 924 N N . SER A 1 126 ? 44.759 -13.304 12.132 1.00 44.12 126 SER A N 1
ATOM 925 C CA . SER A 1 126 ? 45.055 -14.471 12.975 1.00 44.12 126 SER A CA 1
ATOM 926 C C . SER A 1 126 ? 43.812 -15.195 13.511 1.00 44.12 126 SER A C 1
ATOM 928 O O . SER A 1 126 ? 43.924 -16.343 13.934 1.00 44.12 126 SER A O 1
ATOM 930 N N . VAL A 1 127 ? 42.623 -14.578 13.463 1.00 47.88 127 VAL A N 1
ATOM 931 C CA . VAL A 1 127 ? 41.383 -15.163 14.022 1.00 47.88 127 VAL A CA 1
ATOM 932 C C . VAL A 1 127 ? 40.518 -15.866 12.966 1.00 47.88 127 VAL A C 1
ATOM 934 O O . VAL A 1 127 ? 39.775 -16.781 13.307 1.00 47.88 127 VAL A O 1
ATOM 937 N N . HIS A 1 128 ? 40.678 -15.548 11.676 1.00 45.94 128 HIS A N 1
ATOM 938 C CA . HIS A 1 128 ? 39.933 -16.205 10.588 1.00 45.94 128 HIS A CA 1
ATOM 939 C C . HIS A 1 128 ? 40.617 -17.455 10.011 1.00 45.94 128 HIS A C 1
ATOM 941 O O . HIS A 1 128 ? 40.100 -18.082 9.091 1.00 45.94 128 HIS A O 1
ATOM 947 N N . ARG A 1 129 ? 41.748 -17.905 10.575 1.00 50.06 129 ARG A N 1
ATOM 948 C CA . ARG A 1 129 ? 42.354 -19.200 10.211 1.00 50.06 129 ARG A CA 1
ATOM 949 C C . ARG A 1 129 ? 41.659 -20.383 10.886 1.00 50.06 129 ARG A C 1
ATOM 951 O O . ARG A 1 129 ? 42.297 -21.245 11.485 1.00 50.06 129 ARG A O 1
ATOM 958 N N . ARG A 1 130 ? 40.338 -20.454 10.748 1.00 48.09 130 ARG A N 1
ATOM 959 C CA . ARG A 1 130 ? 39.576 -21.689 10.921 1.00 48.09 130 ARG A CA 1
ATOM 960 C C . ARG A 1 130 ? 38.686 -21.889 9.700 1.00 48.09 130 ARG A C 1
ATOM 962 O O . ARG A 1 130 ? 37.537 -21.490 9.692 1.00 48.09 130 ARG A O 1
ATOM 969 N N . CYS A 1 131 ? 39.300 -22.515 8.697 1.00 49.97 131 CYS A N 1
ATOM 970 C CA . CYS A 1 131 ? 38.681 -23.289 7.624 1.00 49.97 131 CYS A CA 1
ATOM 971 C C . CYS A 1 131 ? 37.365 -22.736 7.057 1.00 49.97 131 CYS A C 1
ATOM 973 O O . CYS A 1 131 ? 36.304 -23.268 7.365 1.00 49.97 131 CYS A O 1
ATOM 975 N N . ASP A 1 132 ? 37.461 -21.787 6.125 1.00 50.75 132 ASP A N 1
ATOM 976 C CA . ASP A 1 132 ? 36.489 -21.703 5.033 1.00 50.75 132 ASP A CA 1
ATOM 977 C C . ASP A 1 132 ? 36.887 -22.734 3.960 1.00 50.75 132 ASP A C 1
ATOM 979 O O . ASP A 1 132 ? 37.927 -22.569 3.312 1.00 50.75 132 ASP A O 1
ATOM 983 N N . PRO A 1 133 ? 36.122 -23.819 3.748 1.00 53.41 133 PRO A N 1
ATOM 984 C CA . PRO A 1 133 ? 36.525 -24.906 2.854 1.00 53.41 133 PRO A CA 1
ATOM 985 C C . PRO A 1 133 ? 36.407 -24.591 1.348 1.00 53.41 133 PRO A C 1
ATOM 987 O O . PRO A 1 133 ? 36.621 -25.485 0.535 1.00 53.41 133 PRO A O 1
ATOM 990 N N . LEU A 1 134 ? 36.079 -23.356 0.941 1.00 50.72 134 LEU A N 1
ATOM 991 C CA . LEU A 1 134 ? 35.690 -23.045 -0.449 1.00 50.72 134 LEU A CA 1
ATOM 992 C C . LEU A 1 134 ? 36.504 -21.945 -1.154 1.00 50.72 134 LEU A C 1
ATOM 994 O O . LEU A 1 134 ? 36.353 -21.758 -2.358 1.00 50.72 134 LEU A O 1
ATOM 998 N N . ASN A 1 135 ? 37.411 -21.253 -0.464 1.00 58.22 135 ASN A N 1
ATOM 999 C CA . ASN A 1 135 ? 38.109 -20.096 -1.040 1.00 58.22 135 ASN A CA 1
ATOM 1000 C C . ASN A 1 135 ? 39.204 -20.383 -2.112 1.00 58.22 135 ASN A C 1
ATOM 1002 O O . ASN A 1 135 ? 39.421 -19.540 -2.981 1.00 58.22 135 ASN A O 1
ATOM 1006 N N . PRO A 1 136 ? 39.925 -21.528 -2.147 1.00 52.81 136 PRO A N 1
ATOM 1007 C CA . PRO A 1 136 ? 41.001 -21.688 -3.136 1.00 52.81 136 PRO A CA 1
ATOM 1008 C C . PRO A 1 136 ? 40.491 -21.936 -4.571 1.00 52.81 136 PRO A C 1
ATOM 1010 O O . PRO A 1 136 ? 41.203 -21.649 -5.534 1.00 52.81 136 PRO A O 1
ATOM 1013 N N . LEU A 1 137 ? 39.261 -22.442 -4.731 1.00 52.34 137 LEU A N 1
ATOM 1014 C CA . LEU A 1 137 ? 38.652 -22.713 -6.042 1.00 52.34 137 LEU A CA 1
ATOM 1015 C C . LEU A 1 137 ? 38.027 -21.454 -6.669 1.00 52.34 137 LEU A C 1
ATOM 1017 O O . LEU A 1 137 ? 38.073 -21.283 -7.889 1.00 52.34 137 LEU A O 1
ATOM 1021 N N . THR A 1 138 ? 37.499 -20.542 -5.850 1.00 54.34 138 THR A N 1
ATOM 1022 C CA . THR A 1 138 ? 36.928 -19.262 -6.305 1.00 54.34 138 THR A CA 1
ATOM 1023 C C . THR A 1 138 ? 38.017 -18.293 -6.776 1.00 54.34 138 THR A C 1
ATOM 1025 O O . THR A 1 138 ? 37.855 -17.614 -7.785 1.00 54.34 138 THR A O 1
ATOM 1028 N N . LEU A 1 139 ? 39.194 -18.287 -6.137 1.00 52.78 139 LEU A N 1
ATOM 1029 C CA . LEU A 1 139 ? 40.345 -17.500 -6.601 1.00 52.78 139 LEU A CA 1
ATOM 1030 C C . LEU A 1 139 ? 40.934 -17.993 -7.933 1.00 52.78 139 LEU A C 1
ATOM 1032 O O . LEU A 1 139 ? 41.374 -17.166 -8.724 1.00 52.78 139 LEU A O 1
ATOM 1036 N N . SER A 1 140 ? 40.889 -19.299 -8.223 1.00 49.53 140 SER A N 1
ATOM 1037 C CA . SER A 1 140 ? 41.310 -19.837 -9.535 1.00 49.53 140 SER A CA 1
ATOM 1038 C C . SER A 1 140 ? 40.311 -19.561 -10.668 1.00 49.53 140 SER A C 1
ATOM 1040 O O . SER A 1 140 ? 40.665 -19.697 -11.838 1.00 49.53 140 SER A O 1
ATOM 1042 N N . THR A 1 141 ? 39.070 -19.185 -10.339 1.00 54.31 141 THR A N 1
ATOM 1043 C CA . THR A 1 141 ? 38.001 -18.867 -11.305 1.00 54.31 141 THR A CA 1
ATOM 1044 C C . THR A 1 141 ? 37.786 -17.366 -11.504 1.00 54.31 141 THR A C 1
ATOM 1046 O O . THR A 1 141 ? 37.016 -16.997 -12.386 1.00 54.31 141 THR A O 1
ATOM 1049 N N . ASN A 1 142 ? 38.523 -16.503 -10.787 1.00 57.59 142 ASN A N 1
ATOM 1050 C CA . ASN A 1 142 ? 38.666 -15.072 -11.097 1.00 57.59 142 ASN A CA 1
ATOM 1051 C C . ASN A 1 142 ? 39.481 -14.883 -12.389 1.00 57.59 142 ASN A C 1
ATOM 1053 O O . ASN A 1 142 ? 40.589 -14.346 -12.391 1.00 57.59 142 ASN A O 1
ATOM 1057 N N . GLN A 1 143 ? 38.956 -15.379 -13.502 1.00 66.06 143 GLN A N 1
ATOM 1058 C CA . GLN A 1 143 ? 39.437 -15.004 -14.818 1.00 66.06 143 GLN A CA 1
ATOM 1059 C C . GLN A 1 143 ? 38.825 -13.649 -15.163 1.00 66.06 143 GLN A C 1
ATOM 1061 O O . GLN A 1 143 ? 37.655 -13.402 -14.872 1.00 66.06 143 GLN A O 1
ATOM 1066 N N . MET A 1 144 ? 39.619 -12.765 -15.774 1.00 64.69 144 MET A N 1
ATOM 1067 C CA . MET A 1 144 ? 39.078 -11.566 -16.417 1.00 64.69 144 MET A CA 1
ATOM 1068 C C . MET A 1 144 ? 37.911 -12.007 -17.315 1.00 64.69 144 MET A C 1
ATOM 1070 O O . MET A 1 144 ? 38.098 -12.976 -18.057 1.00 64.69 144 MET A O 1
ATOM 1074 N N . PRO A 1 145 ? 36.722 -11.377 -17.231 1.00 61.50 145 PRO A N 1
ATOM 1075 C CA . PRO A 1 145 ? 35.555 -11.842 -17.968 1.00 61.50 145 PRO A CA 1
ATOM 1076 C C . PRO A 1 145 ? 35.904 -11.924 -19.454 1.00 61.50 145 PRO A C 1
ATOM 1078 O O . PRO A 1 145 ? 36.243 -10.933 -20.095 1.00 61.50 145 PRO A O 1
ATOM 1081 N N . LEU A 1 146 ? 35.883 -13.146 -19.987 1.00 70.50 146 LEU A N 1
ATOM 1082 C CA . LEU A 1 146 ? 36.343 -13.450 -21.345 1.00 70.50 146 LEU A CA 1
ATOM 1083 C C . LEU A 1 146 ? 35.334 -12.995 -22.412 1.00 70.50 146 LEU A C 1
ATOM 1085 O O . LEU A 1 146 ? 35.654 -12.942 -23.598 1.00 70.50 146 LEU A O 1
ATOM 1089 N N . SER A 1 147 ? 34.099 -12.702 -22.000 1.00 84.69 147 SER A N 1
ATOM 1090 C CA . SER A 1 147 ? 32.975 -12.346 -22.861 1.00 84.69 147 SER A CA 1
ATOM 1091 C C . SER A 1 147 ? 32.040 -11.377 -22.138 1.00 84.69 147 SER A C 1
ATOM 1093 O O . SER A 1 147 ? 31.855 -11.495 -20.928 1.00 84.69 147 SER A O 1
ATOM 1095 N N . GLY A 1 148 ? 31.388 -10.474 -22.879 1.00 86.25 148 GLY A N 1
ATOM 1096 C CA . GLY A 1 148 ? 30.394 -9.550 -22.315 1.00 86.25 148 GLY A CA 1
ATOM 1097 C C . GLY A 1 148 ? 29.204 -10.266 -21.664 1.00 86.25 148 GLY A C 1
ATOM 1098 O O . GLY A 1 148 ? 28.609 -9.742 -20.732 1.00 86.25 148 GLY A O 1
ATOM 1099 N N . PHE A 1 149 ? 28.897 -11.501 -22.080 1.00 87.38 149 PHE A N 1
ATOM 1100 C CA . PHE A 1 149 ? 27.897 -12.321 -21.392 1.00 87.38 149 PHE A CA 1
ATOM 1101 C C . PHE A 1 149 ? 28.353 -12.754 -19.997 1.00 87.38 149 PHE A C 1
ATOM 1103 O O . PHE A 1 149 ? 27.532 -12.779 -19.091 1.00 87.38 149 PHE A O 1
ATOM 1110 N N . GLU A 1 150 ? 29.639 -13.059 -19.804 1.00 88.75 150 GLU A N 1
ATOM 1111 C CA . GLU A 1 150 ? 30.166 -13.405 -18.478 1.00 88.75 150 GLU A CA 1
ATOM 1112 C C . GLU A 1 150 ? 30.111 -12.189 -17.549 1.00 88.75 150 GLU A C 1
ATOM 1114 O O . GLU A 1 150 ? 29.721 -12.312 -16.393 1.00 88.75 150 GLU A O 1
ATOM 1119 N N . GLU A 1 151 ? 30.410 -10.998 -18.076 1.00 87.19 151 GLU A N 1
ATOM 1120 C CA . GLU A 1 151 ? 30.256 -9.741 -17.339 1.00 87.19 151 GLU A CA 1
ATOM 1121 C C . GLU A 1 151 ? 28.790 -9.477 -16.966 1.00 87.19 151 GLU A C 1
ATOM 1123 O O . GLU A 1 151 ? 28.501 -9.162 -15.815 1.00 87.19 151 GLU A O 1
ATOM 1128 N N . MET A 1 152 ? 27.847 -9.691 -17.891 1.00 86.94 152 MET A N 1
ATOM 1129 C CA . MET A 1 152 ? 26.415 -9.602 -17.590 1.00 86.94 152 MET A CA 1
ATOM 1130 C C . MET A 1 152 ? 25.995 -10.610 -16.516 1.00 86.94 152 MET A C 1
ATOM 1132 O O . MET A 1 152 ? 25.298 -10.237 -15.580 1.00 86.94 152 MET A O 1
ATOM 1136 N N . ILE A 1 153 ? 26.439 -11.867 -16.609 1.00 89.50 153 ILE A N 1
ATOM 1137 C CA . ILE A 1 153 ? 26.151 -12.905 -15.609 1.00 89.50 153 ILE A CA 1
ATOM 1138 C C . ILE A 1 153 ? 26.730 -12.509 -14.249 1.00 89.50 153 ILE A C 1
ATOM 1140 O O . ILE A 1 153 ? 26.063 -12.678 -13.230 1.00 89.50 153 ILE A O 1
ATOM 1144 N N . GLN A 1 154 ? 27.943 -11.957 -14.220 1.00 89.50 154 GLN A N 1
ATOM 1145 C CA . GLN A 1 154 ? 28.571 -11.464 -13.001 1.00 89.50 154 GLN A CA 1
ATOM 1146 C C . GLN A 1 154 ? 27.779 -10.294 -12.404 1.00 89.50 154 GLN A C 1
ATOM 1148 O O . GLN A 1 154 ? 27.479 -10.313 -11.216 1.00 89.50 154 GLN A O 1
ATOM 1153 N N . TRP A 1 155 ? 27.353 -9.321 -13.210 1.00 90.44 155 TRP A N 1
ATOM 1154 C CA . TRP A 1 155 ? 26.509 -8.218 -12.741 1.00 90.44 155 TRP A CA 1
ATOM 1155 C C . TRP A 1 155 ? 25.118 -8.670 -12.295 1.00 90.44 155 TRP A C 1
ATOM 1157 O O . TRP A 1 155 ? 24.559 -8.058 -11.392 1.00 90.44 155 TRP A O 1
ATOM 1167 N N . THR A 1 156 ? 24.560 -9.731 -12.880 1.00 92.25 156 THR A N 1
ATOM 1168 C CA . THR A 1 156 ? 23.322 -10.351 -12.390 1.00 92.25 156 THR A CA 1
ATOM 1169 C C . THR A 1 156 ? 23.542 -11.062 -11.054 1.00 92.25 156 THR A C 1
ATOM 1171 O O . THR A 1 156 ? 22.687 -10.961 -10.188 1.00 92.25 156 THR A O 1
ATOM 1174 N N . LYS A 1 157 ? 24.681 -11.737 -10.839 1.00 89.50 157 LYS A N 1
ATOM 1175 C CA . LYS A 1 157 ? 25.034 -12.336 -9.533 1.00 89.50 157 LYS A CA 1
ATOM 1176 C C . LYS A 1 157 ? 25.311 -11.288 -8.451 1.00 89.50 157 LYS A C 1
ATOM 1178 O O . LYS A 1 157 ? 25.142 -11.572 -7.274 1.00 89.50 157 LYS A O 1
ATOM 1183 N N . GLU A 1 158 ? 25.790 -10.114 -8.852 1.00 91.75 158 GLU A N 1
ATOM 1184 C CA . GLU A 1 158 ? 26.051 -8.963 -7.979 1.00 91.75 158 GLU A CA 1
ATOM 1185 C C . GLU A 1 158 ? 24.827 -8.041 -7.813 1.00 91.75 158 GLU A C 1
ATOM 1187 O O . GLU A 1 158 ? 24.976 -6.945 -7.274 1.00 91.75 158 GLU A O 1
ATOM 1192 N N . ASP A 1 159 ? 23.651 -8.437 -8.318 1.00 89.62 159 ASP A N 1
ATOM 1193 C CA . ASP A 1 159 ? 22.394 -7.667 -8.293 1.00 89.62 159 ASP A CA 1
ATOM 1194 C C . ASP A 1 159 ? 22.493 -6.242 -8.884 1.00 89.62 159 ASP A C 1
ATOM 1196 O O . ASP A 1 159 ? 21.702 -5.347 -8.582 1.00 89.62 159 ASP A O 1
ATOM 1200 N N . LYS A 1 160 ? 23.467 -6.010 -9.773 1.00 90.69 160 LYS A N 1
ATOM 1201 C CA . LYS A 1 160 ? 23.653 -4.744 -10.507 1.00 90.69 160 LYS A CA 1
ATOM 1202 C C . LYS A 1 160 ? 22.774 -4.658 -11.751 1.00 90.69 160 LYS A C 1
ATOM 1204 O O . LYS A 1 160 ? 22.419 -3.562 -12.183 1.00 90.69 160 LYS A O 1
ATOM 1209 N N . LEU A 1 161 ? 22.459 -5.804 -12.353 1.00 91.38 161 LEU A N 1
ATOM 1210 C CA . LEU A 1 161 ? 21.527 -5.914 -13.474 1.00 91.38 161 LEU A CA 1
ATOM 1211 C C . LEU A 1 161 ? 20.174 -6.441 -13.004 1.00 91.38 161 LEU A C 1
ATOM 1213 O O . LEU A 1 161 ? 20.100 -7.273 -12.107 1.00 91.38 161 LEU A O 1
ATOM 1217 N N . TRP A 1 162 ? 19.105 -6.002 -13.671 1.00 90.62 162 TRP A N 1
ATOM 1218 C CA . TRP A 1 162 ? 17.770 -6.552 -13.445 1.00 90.62 162 TRP A CA 1
ATOM 1219 C C . TRP A 1 162 ? 17.719 -8.036 -13.815 1.00 90.62 162 TRP A C 1
ATOM 1221 O O . TRP A 1 162 ? 18.224 -8.445 -14.865 1.00 90.62 162 TRP A O 1
ATOM 1231 N N . ALA A 1 163 ? 17.067 -8.826 -12.964 1.00 90.75 163 ALA A N 1
ATOM 1232 C CA . ALA A 1 163 ? 16.791 -10.225 -13.242 1.00 90.75 163 ALA A CA 1
ATOM 1233 C C . ALA A 1 163 ? 15.740 -10.350 -14.353 1.00 90.75 163 ALA A C 1
ATOM 1235 O O . ALA A 1 163 ? 14.733 -9.640 -14.363 1.00 90.75 163 ALA A O 1
ATOM 1236 N N . TYR A 1 164 ? 15.979 -11.270 -15.288 1.00 90.62 164 TYR A N 1
ATOM 1237 C CA . TYR A 1 164 ? 15.050 -11.583 -16.370 1.00 90.62 164 TYR A CA 1
ATOM 1238 C C . TYR A 1 164 ? 14.337 -12.919 -16.101 1.00 90.62 164 TYR A C 1
ATOM 1240 O O . TYR A 1 164 ? 14.992 -13.859 -15.647 1.00 90.62 164 TYR A O 1
ATOM 1248 N N . PRO A 1 165 ? 13.040 -13.053 -16.445 1.00 94.12 165 PRO A N 1
ATOM 1249 C CA . PRO A 1 165 ? 12.142 -12.020 -16.978 1.00 94.12 165 PRO A CA 1
ATOM 1250 C C . PRO A 1 165 ? 11.861 -10.904 -15.963 1.00 94.12 165 PRO A C 1
ATOM 1252 O O . PRO A 1 165 ? 11.774 -11.171 -14.770 1.00 94.12 165 PRO A O 1
ATOM 1255 N N . ILE A 1 166 ? 11.716 -9.665 -16.447 1.00 92.31 166 ILE A N 1
ATOM 1256 C CA . ILE A 1 166 ? 11.517 -8.498 -15.578 1.00 92.31 166 ILE A CA 1
ATOM 1257 C C . ILE A 1 166 ? 10.242 -8.676 -14.746 1.00 92.31 166 ILE A C 1
ATOM 1259 O O . ILE A 1 166 ? 9.149 -8.788 -15.304 1.00 92.31 166 ILE A O 1
ATOM 1263 N N . ASN A 1 167 ? 10.394 -8.671 -13.421 1.00 92.50 167 ASN A N 1
ATOM 1264 C CA . ASN A 1 167 ? 9.295 -8.637 -12.465 1.00 92.50 167 ASN A CA 1
ATOM 1265 C C . ASN A 1 167 ? 9.237 -7.252 -11.802 1.00 92.50 167 ASN A C 1
ATOM 1267 O O . ASN A 1 167 ? 10.201 -6.836 -11.163 1.00 92.50 167 ASN A O 1
ATOM 1271 N N . ASN A 1 168 ? 8.104 -6.556 -11.927 1.00 91.94 168 ASN A N 1
ATOM 1272 C CA . ASN A 1 168 ? 7.905 -5.230 -11.329 1.00 91.94 168 ASN A CA 1
ATOM 1273 C C . ASN A 1 168 ? 7.808 -5.267 -9.794 1.00 91.94 168 ASN A C 1
ATOM 1275 O O . ASN A 1 168 ? 7.909 -4.224 -9.157 1.00 91.94 168 ASN A O 1
ATOM 1279 N N . GLU A 1 169 ? 7.602 -6.448 -9.213 1.00 87.81 169 GLU A N 1
ATOM 1280 C CA . GLU A 1 169 ? 7.488 -6.662 -7.765 1.00 87.81 169 GLU A CA 1
ATOM 1281 C C . GLU A 1 169 ? 8.814 -7.130 -7.134 1.00 87.81 169 GLU A C 1
ATOM 1283 O O . GLU A 1 169 ? 8.866 -7.443 -5.944 1.00 87.81 169 GLU A O 1
ATOM 1288 N N . ALA A 1 170 ? 9.903 -7.186 -7.913 1.00 87.38 170 ALA A N 1
ATOM 1289 C CA . ALA A 1 170 ? 11.220 -7.559 -7.407 1.00 87.38 170 ALA A CA 1
ATOM 1290 C C . ALA A 1 170 ? 11.690 -6.570 -6.322 1.00 87.38 170 ALA A C 1
ATOM 1292 O O . ALA A 1 170 ? 11.740 -5.362 -6.552 1.00 87.38 170 ALA A O 1
ATOM 1293 N N . GLY A 1 171 ? 12.028 -7.094 -5.140 1.00 84.75 171 GLY A N 1
ATOM 1294 C CA . GLY A 1 171 ? 12.388 -6.305 -3.956 1.00 84.75 171 GLY A CA 1
ATOM 1295 C C . GLY A 1 171 ? 11.249 -6.072 -2.955 1.00 84.75 171 GLY A C 1
ATOM 1296 O O . GLY A 1 171 ? 11.500 -5.507 -1.895 1.00 84.75 171 GLY A O 1
ATOM 1297 N N . LEU A 1 172 ? 10.022 -6.531 -3.239 1.00 84.38 172 LEU A N 1
ATOM 1298 C CA . LEU A 1 172 ? 8.877 -6.474 -2.316 1.00 84.38 172 LEU A CA 1
ATOM 1299 C C . LEU A 1 172 ? 8.526 -7.860 -1.733 1.00 84.38 172 LEU A C 1
ATOM 1301 O O . LEU A 1 172 ? 7.362 -8.239 -1.614 1.00 84.38 172 LEU A O 1
ATOM 1305 N N . GLU A 1 173 ? 9.548 -8.641 -1.387 1.00 82.62 173 GLU A N 1
ATOM 1306 C CA . GLU A 1 173 ? 9.411 -10.050 -0.983 1.00 82.62 173 GLU A CA 1
ATOM 1307 C C . GLU A 1 173 ? 8.645 -10.230 0.336 1.00 82.62 173 GLU A C 1
ATOM 1309 O O . GLU A 1 173 ? 7.896 -11.195 0.495 1.00 82.62 173 GLU A O 1
ATOM 1314 N N . GLU A 1 174 ? 8.792 -9.281 1.266 1.00 83.00 174 GLU A N 1
ATOM 1315 C CA . GLU A 1 174 ? 8.112 -9.315 2.566 1.00 83.00 174 GLU A CA 1
ATOM 1316 C C . GLU A 1 174 ? 6.588 -9.282 2.406 1.00 83.00 174 GLU A C 1
ATOM 1318 O O . GLU A 1 174 ? 5.888 -10.099 3.002 1.00 83.00 174 GLU A O 1
ATOM 1323 N N . GLU A 1 175 ? 6.069 -8.396 1.550 1.00 81.81 175 GLU A N 1
ATOM 1324 C CA . GLU A 1 175 ? 4.629 -8.298 1.287 1.00 81.81 175 GLU A CA 1
ATOM 1325 C C . GLU A 1 175 ? 4.138 -9.391 0.336 1.00 81.81 175 GLU A C 1
ATOM 1327 O O . GLU A 1 175 ? 2.989 -9.809 0.447 1.00 81.81 175 GLU A O 1
ATOM 1332 N N . ALA A 1 176 ? 4.993 -9.896 -0.562 1.00 86.56 176 ALA A N 1
ATOM 1333 C CA . ALA A 1 176 ? 4.645 -11.009 -1.447 1.00 86.56 176 ALA A CA 1
ATOM 1334 C C . ALA A 1 176 ? 4.362 -12.308 -0.671 1.00 86.56 176 ALA A C 1
ATOM 1336 O O . ALA A 1 176 ? 3.573 -13.144 -1.113 1.00 86.56 176 ALA A O 1
ATOM 1337 N N . SER A 1 177 ? 4.987 -12.472 0.498 1.00 90.00 177 SER A N 1
ATOM 1338 C CA . SER A 1 177 ? 4.710 -13.579 1.419 1.00 90.00 177 SER A CA 1
ATOM 1339 C C . SER A 1 177 ? 3.322 -13.469 2.064 1.00 90.00 177 SER A C 1
ATOM 1341 O O . SER A 1 177 ? 2.709 -14.478 2.425 1.00 90.00 177 SER A O 1
ATOM 1343 N N . VAL A 1 178 ? 2.804 -12.247 2.210 1.00 90.12 178 VAL A N 1
ATOM 1344 C CA . VAL A 1 178 ? 1.569 -11.986 2.943 1.00 90.12 178 VAL A CA 1
ATOM 1345 C C . VAL A 1 178 ? 0.351 -12.218 2.042 1.00 90.12 178 VAL A C 1
ATOM 1347 O O . VAL A 1 178 ? 0.213 -11.597 0.987 1.00 90.12 178 VAL A O 1
ATOM 1350 N N . PRO A 1 179 ? -0.592 -13.083 2.448 1.00 92.44 179 PRO A N 1
ATOM 1351 C CA . PRO A 1 179 ? -1.792 -13.331 1.664 1.00 92.44 179 PRO A CA 1
ATOM 1352 C C . PRO A 1 179 ? -2.756 -12.136 1.703 1.00 92.44 179 PRO A C 1
ATOM 1354 O O . PRO A 1 179 ? -2.940 -11.481 2.729 1.00 92.44 179 PRO A O 1
ATOM 1357 N N . PHE A 1 180 ? -3.482 -11.925 0.599 1.00 91.31 180 PHE A N 1
ATOM 1358 C CA . PHE A 1 180 ? -4.392 -10.781 0.410 1.00 91.31 180 PHE A CA 1
ATOM 1359 C C . PHE A 1 180 ? -5.429 -10.595 1.532 1.00 91.31 180 PHE A C 1
ATOM 1361 O O . PHE A 1 180 ? -5.885 -9.484 1.803 1.00 91.31 180 PHE A O 1
ATOM 1368 N N . HIS A 1 181 ? -5.835 -11.687 2.183 1.00 92.62 181 HIS A N 1
ATOM 1369 C CA . HIS A 1 181 ? -6.843 -11.660 3.233 1.00 92.62 181 HIS A CA 1
ATOM 1370 C C . HIS A 1 181 ? -6.365 -10.896 4.478 1.00 92.62 181 HIS A C 1
ATOM 1372 O O . HIS A 1 181 ? -7.199 -10.405 5.233 1.00 92.62 181 HIS A O 1
ATOM 1378 N N . GLU A 1 182 ? -5.054 -10.753 4.695 1.00 91.06 182 GLU A N 1
ATOM 1379 C CA . GLU A 1 182 ? -4.512 -9.914 5.770 1.00 91.06 182 GLU A CA 1
ATOM 1380 C C . GLU A 1 182 ? -4.591 -8.419 5.448 1.00 91.06 182 GLU A C 1
ATOM 1382 O O . GLU A 1 182 ? -4.866 -7.625 6.345 1.00 91.06 182 GLU A O 1
ATOM 1387 N N . HIS A 1 183 ? -4.425 -8.018 4.182 1.00 90.88 183 HIS A N 1
ATOM 1388 C CA . HIS A 1 183 ? -4.583 -6.616 3.777 1.00 90.88 183 HIS A CA 1
ATOM 1389 C C . HIS A 1 183 ? -6.046 -6.174 3.747 1.00 90.88 183 HIS A C 1
ATOM 1391 O O . HIS A 1 183 ? -6.310 -4.990 3.960 1.00 90.88 183 HIS A O 1
ATOM 1397 N N . ILE A 1 184 ? -6.975 -7.095 3.459 1.00 91.06 184 ILE A N 1
ATOM 1398 C CA . ILE A 1 184 ? -8.407 -6.791 3.322 1.00 91.06 184 ILE A CA 1
ATOM 1399 C C . ILE A 1 184 ? -9.154 -6.948 4.652 1.00 91.06 184 ILE A C 1
ATOM 1401 O O . ILE A 1 184 ? -9.888 -6.040 5.044 1.00 91.06 184 ILE A O 1
ATOM 1405 N N . PHE A 1 185 ? -8.977 -8.064 5.365 1.00 92.19 185 PHE A N 1
ATOM 1406 C CA . PHE A 1 185 ? -9.739 -8.357 6.583 1.00 92.19 185 PHE A CA 1
ATOM 1407 C C . PHE A 1 185 ? -9.001 -7.891 7.838 1.00 92.19 185 PHE A C 1
ATOM 1409 O O . PHE A 1 185 ? -8.470 -8.685 8.618 1.00 92.19 185 PHE A O 1
ATOM 1416 N N . LEU A 1 186 ? -9.016 -6.579 8.058 1.00 90.88 186 LEU A N 1
ATOM 1417 C CA . LEU A 1 186 ? -8.462 -5.968 9.270 1.00 90.88 186 LEU A CA 1
ATOM 1418 C C . LEU A 1 186 ? -9.469 -5.935 10.432 1.00 90.88 186 LEU A C 1
ATOM 1420 O O . LEU A 1 186 ? -9.080 -5.642 11.557 1.00 90.88 186 LEU A O 1
ATOM 1424 N N . GLU A 1 187 ? -10.735 -6.294 10.192 1.00 87.69 187 GLU A N 1
ATOM 1425 C CA . GLU A 1 187 ? -11.818 -6.307 11.194 1.00 87.69 187 GLU A CA 1
ATOM 1426 C C . GLU A 1 187 ? -11.488 -7.150 12.434 1.00 87.69 187 GLU A C 1
ATOM 1428 O O . GLU A 1 187 ? -11.885 -6.799 13.539 1.00 87.69 187 GLU A O 1
ATOM 1433 N N . LYS A 1 188 ? -10.669 -8.198 12.278 1.00 86.06 188 LYS A N 1
ATOM 1434 C CA . LYS A 1 188 ? -10.182 -9.033 13.391 1.00 86.06 188 LYS A CA 1
ATOM 1435 C C . LYS A 1 188 ? -9.430 -8.234 14.460 1.00 86.06 188 LYS A C 1
ATOM 1437 O O . LYS A 1 188 ? -9.475 -8.576 15.630 1.00 86.06 188 LYS A O 1
ATOM 1442 N N . HIS A 1 189 ? -8.749 -7.164 14.054 1.00 82.75 189 HIS A N 1
ATOM 1443 C CA . HIS A 1 189 ? -7.959 -6.312 14.947 1.00 82.75 189 HIS A CA 1
ATOM 1444 C C . HIS A 1 189 ? -8.835 -5.258 15.635 1.00 82.75 189 HIS A C 1
ATOM 1446 O O . HIS A 1 189 ? -8.371 -4.549 16.521 1.00 82.75 189 HIS A O 1
ATOM 1452 N N . LEU A 1 190 ? -10.102 -5.140 15.221 1.00 83.38 190 LEU A N 1
ATOM 1453 C CA . LEU A 1 190 ? -11.063 -4.213 15.801 1.00 83.38 190 LEU A CA 1
ATOM 1454 C C . LEU A 1 190 ? -11.768 -4.802 17.028 1.00 83.38 190 LEU A C 1
ATOM 1456 O O . LEU A 1 190 ? -12.281 -4.056 17.852 1.00 83.38 190 LEU A O 1
ATOM 1460 N N . GLU A 1 191 ? -11.791 -6.126 17.169 1.00 78.88 191 GLU A N 1
ATOM 1461 C CA . GLU A 1 191 ? -12.301 -6.804 18.371 1.00 78.88 191 GLU A CA 1
ATOM 1462 C C . GLU A 1 191 ? -11.342 -6.646 19.566 1.00 78.88 191 GLU A C 1
ATOM 1464 O O . GLU A 1 191 ? -11.745 -6.730 20.724 1.00 78.88 191 GLU A O 1
ATOM 1469 N N . GLU A 1 192 ? -10.068 -6.351 19.301 1.00 76.31 192 GLU A N 1
ATOM 1470 C CA . GLU A 1 192 ? -9.031 -6.223 20.320 1.00 76.31 192 GLU A CA 1
ATOM 1471 C C . GLU A 1 192 ? -8.971 -4.788 20.883 1.00 76.31 192 GLU A C 1
ATOM 1473 O O . GLU A 1 192 ? -8.088 -3.991 20.566 1.00 76.31 192 GLU A O 1
ATOM 1478 N N . GLY A 1 193 ? -9.938 -4.450 21.742 1.00 73.19 193 GLY A N 1
ATOM 1479 C CA . GLY A 1 193 ? -9.912 -3.229 22.562 1.00 73.19 193 GLY A CA 1
ATOM 1480 C C . GLY A 1 193 ? -10.860 -2.103 22.142 1.00 73.19 193 GLY A C 1
ATOM 1481 O O . GLY A 1 193 ? -10.829 -1.042 22.763 1.00 73.19 193 GLY A O 1
ATOM 1482 N N . PHE A 1 194 ? -11.723 -2.315 21.144 1.00 85.25 194 PHE A N 1
ATOM 1483 C CA . PHE A 1 194 ? -12.797 -1.376 20.803 1.00 85.25 194 PHE A CA 1
ATOM 1484 C C . PHE A 1 194 ? -14.168 -1.930 21.216 1.00 85.25 194 PHE A C 1
ATOM 1486 O O . PHE A 1 194 ? -14.366 -3.143 21.204 1.00 85.25 194 PHE A O 1
ATOM 1493 N N . PRO A 1 195 ? -15.138 -1.065 21.564 1.00 86.44 195 PRO A N 1
ATOM 1494 C CA . PRO A 1 195 ? -16.495 -1.509 21.867 1.00 86.44 195 PRO A CA 1
ATOM 1495 C C . PRO A 1 195 ? -17.184 -2.097 20.623 1.00 86.44 195 PRO A C 1
ATOM 1497 O O . PRO A 1 195 ? -17.059 -1.551 19.528 1.00 86.44 195 PRO A O 1
ATOM 1500 N N . ASP A 1 196 ? -17.977 -3.160 20.798 1.00 81.25 196 ASP A N 1
ATOM 1501 C CA . ASP A 1 196 ? -18.707 -3.832 19.703 1.00 81.25 196 ASP A CA 1
ATOM 1502 C C . ASP A 1 196 ? -19.788 -2.954 19.057 1.00 81.25 196 ASP A C 1
ATOM 1504 O O . ASP A 1 196 ? -20.213 -3.190 17.926 1.00 81.25 196 ASP A O 1
ATOM 1508 N N . LYS A 1 197 ? -20.283 -1.953 19.793 1.00 83.50 197 LYS A N 1
ATOM 1509 C CA . LYS A 1 197 ? -21.352 -1.047 19.365 1.00 83.50 197 LYS A CA 1
ATOM 1510 C C . LYS A 1 197 ? -21.021 0.378 19.784 1.00 83.50 197 LYS A C 1
ATOM 1512 O O . LYS A 1 197 ? -20.557 0.606 20.896 1.00 83.50 197 LYS A O 1
ATOM 1517 N N . GLY A 1 198 ? -21.310 1.333 18.904 1.00 87.44 198 GLY A N 1
ATOM 1518 C CA . GLY A 1 198 ? -21.233 2.762 19.203 1.00 87.44 198 GLY A CA 1
ATOM 1519 C C . GLY A 1 198 ? -20.613 3.597 18.077 1.00 87.44 198 GLY A C 1
ATOM 1520 O O . GLY A 1 198 ? -20.177 3.050 17.061 1.00 87.44 198 GLY A O 1
ATOM 1521 N N . PRO A 1 199 ? -20.539 4.928 18.255 1.00 89.06 199 PRO A N 1
ATOM 1522 C CA . PRO A 1 199 ? -19.960 5.836 17.262 1.00 89.06 199 PRO A CA 1
ATOM 1523 C C . PRO A 1 199 ? -18.483 5.547 16.973 1.00 89.06 199 PRO A C 1
ATOM 1525 O O . PRO A 1 199 ? -18.049 5.628 15.826 1.00 89.06 199 PRO A O 1
ATOM 1528 N N . VAL A 1 200 ? -17.723 5.147 18.000 1.00 88.62 200 VAL A N 1
ATOM 1529 C CA . VAL A 1 200 ? -16.306 4.769 17.869 1.00 88.62 200 VAL A CA 1
ATOM 1530 C C . VAL A 1 200 ? -16.147 3.535 16.980 1.00 88.62 200 VAL A C 1
ATOM 1532 O O . VAL A 1 200 ? -15.278 3.521 16.110 1.00 88.62 200 VAL A O 1
ATOM 1535 N N . ARG A 1 201 ? -17.022 2.531 17.134 1.00 90.06 201 ARG A N 1
ATOM 1536 C CA . ARG A 1 201 ? -17.027 1.333 16.284 1.00 90.06 201 ARG A CA 1
ATOM 1537 C C . ARG A 1 201 ? -17.277 1.701 14.826 1.00 90.06 201 ARG A C 1
ATOM 1539 O O . ARG A 1 201 ? -16.490 1.327 13.966 1.00 90.06 201 ARG A O 1
ATOM 1546 N N . HIS A 1 202 ? -18.313 2.498 14.569 1.00 91.62 202 HIS A N 1
ATOM 1547 C CA . HIS A 1 202 ? -18.655 2.930 13.215 1.00 91.62 202 HIS A CA 1
ATOM 1548 C C . HIS A 1 202 ? -17.532 3.747 12.558 1.00 91.62 202 HIS A C 1
ATOM 1550 O O . HIS A 1 202 ? -17.203 3.546 11.391 1.00 91.62 202 HIS A O 1
ATOM 1556 N N . PHE A 1 203 ? -16.897 4.644 13.316 1.00 92.56 203 PHE A N 1
ATOM 1557 C CA . PHE A 1 203 ? -15.736 5.391 12.839 1.00 92.56 203 PHE A CA 1
ATOM 1558 C C . PHE A 1 203 ? -14.580 4.458 12.468 1.00 92.56 203 PHE A C 1
ATOM 1560 O O . PHE A 1 203 ? -14.006 4.576 11.386 1.00 92.56 203 PHE A O 1
ATOM 1567 N N . MET A 1 204 ? -14.253 3.504 13.336 1.00 92.81 204 MET A N 1
ATOM 1568 C CA . MET A 1 204 ? -13.156 2.581 13.077 1.00 92.81 204 MET A CA 1
ATOM 1569 C C . MET A 1 204 ? -13.443 1.614 11.924 1.00 92.81 204 MET A C 1
ATOM 1571 O O . MET A 1 204 ? -12.521 1.277 11.185 1.00 92.81 204 MET A O 1
ATOM 1575 N N . GLU A 1 205 ? -14.698 1.221 11.704 1.00 91.88 205 GLU A N 1
ATOM 1576 C CA . GLU A 1 205 ? -15.114 0.470 10.512 1.00 91.88 205 GLU A CA 1
ATOM 1577 C C . GLU A 1 205 ? -14.817 1.251 9.224 1.00 91.88 205 GLU A C 1
ATOM 1579 O O . GLU A 1 205 ? -14.325 0.676 8.252 1.00 91.88 205 GLU A O 1
ATOM 1584 N N . LEU A 1 206 ? -15.025 2.573 9.220 1.00 94.00 206 LEU A N 1
ATOM 1585 C CA . LEU A 1 206 ? -14.653 3.429 8.089 1.00 94.00 206 LEU A CA 1
ATOM 1586 C C . LEU A 1 206 ? -13.134 3.515 7.909 1.00 94.00 206 LEU A C 1
ATOM 1588 O O . LEU A 1 206 ? -12.651 3.436 6.779 1.00 94.00 206 LEU A O 1
ATOM 1592 N N . VAL A 1 207 ? -12.375 3.648 9.002 1.00 93.19 207 VAL A N 1
ATOM 1593 C CA . VAL A 1 207 ? -10.903 3.668 8.960 1.00 93.19 207 VAL A CA 1
ATOM 1594 C C . VAL A 1 207 ? -10.375 2.361 8.375 1.00 93.19 207 VAL A C 1
ATOM 1596 O O . VAL A 1 207 ? -9.600 2.382 7.421 1.00 93.19 207 VAL A O 1
ATOM 1599 N N . VAL A 1 208 ? -10.835 1.221 8.890 1.00 93.25 208 VAL A N 1
ATOM 1600 C CA . VAL A 1 208 ? -10.478 -0.115 8.398 1.00 93.25 208 VAL A CA 1
ATOM 1601 C C . VAL A 1 208 ? -10.905 -0.301 6.938 1.00 93.25 208 VAL A C 1
ATOM 1603 O O . VAL A 1 208 ? -10.115 -0.790 6.129 1.00 93.25 208 VAL A O 1
ATOM 1606 N N . GLY A 1 209 ? -12.098 0.165 6.563 1.00 94.38 209 GLY A N 1
ATOM 1607 C CA . GLY A 1 209 ? -12.570 0.175 5.177 1.00 94.38 209 GLY A CA 1
ATOM 1608 C C . GLY A 1 209 ? -11.719 1.040 4.237 1.00 94.38 209 GLY A C 1
ATOM 1609 O O . GLY A 1 209 ? -11.589 0.724 3.054 1.00 94.38 209 GLY A O 1
ATOM 1610 N N . GLY A 1 210 ? -11.107 2.111 4.744 1.00 94.38 210 GLY A N 1
ATOM 1611 C CA . GLY A 1 210 ? -10.134 2.923 4.013 1.00 94.38 210 GLY A CA 1
ATOM 1612 C C . GLY A 1 210 ? -8.770 2.240 3.888 1.00 94.38 210 GLY A C 1
ATOM 1613 O O . GLY A 1 210 ? -8.187 2.215 2.803 1.00 94.38 210 GLY A O 1
ATOM 1614 N N . LEU A 1 211 ? -8.279 1.635 4.973 1.00 94.69 211 LEU A N 1
ATOM 1615 C CA . LEU A 1 211 ? -7.002 0.915 5.002 1.00 94.69 211 LEU A CA 1
ATOM 1616 C C . LEU A 1 211 ? -7.017 -0.332 4.107 1.00 94.69 211 LEU A C 1
ATOM 1618 O O . LEU A 1 211 ? -6.008 -0.630 3.464 1.00 94.69 211 LEU A O 1
ATOM 1622 N N . SER A 1 212 ? -8.144 -1.041 4.016 1.00 93.25 212 SER A N 1
ATOM 1623 C CA . SER A 1 212 ? -8.276 -2.232 3.165 1.00 93.25 212 SER A CA 1
ATOM 1624 C C . SER A 1 212 ? -8.162 -1.906 1.676 1.00 93.25 212 SER A C 1
ATOM 1626 O O . SER A 1 212 ? -7.596 -2.682 0.910 1.00 93.25 212 SER A O 1
ATOM 1628 N N . ARG A 1 213 ? -8.622 -0.719 1.267 1.00 93.44 213 ARG A N 1
ATOM 1629 C CA . ARG A 1 213 ? -8.552 -0.236 -0.120 1.00 93.44 213 ARG A CA 1
ATOM 1630 C C . ARG A 1 213 ? -7.203 0.368 -0.495 1.00 93.44 213 ARG A C 1
ATOM 1632 O O . ARG A 1 213 ? -7.027 0.730 -1.653 1.00 93.44 213 ARG A O 1
ATOM 1639 N N . ASN A 1 214 ? -6.277 0.510 0.451 1.00 93.69 214 ASN A N 1
ATOM 1640 C CA . ASN A 1 214 ? -4.989 1.148 0.209 1.00 93.69 214 ASN A CA 1
ATOM 1641 C C . ASN A 1 214 ? -3.932 0.128 -0.275 1.00 93.69 214 ASN A C 1
ATOM 1643 O O . ASN A 1 214 ? -3.553 -0.742 0.521 1.00 93.69 214 ASN A O 1
ATOM 1647 N N . PRO A 1 215 ? -3.420 0.248 -1.522 1.00 90.62 215 PRO A N 1
ATOM 1648 C CA . PRO A 1 215 ? -2.371 -0.627 -2.056 1.00 90.62 215 PRO A CA 1
ATOM 1649 C C . PRO A 1 215 ? -0.948 -0.220 -1.647 1.00 90.62 215 PRO A C 1
ATOM 1651 O O . PRO A 1 215 ? -0.023 -1.001 -1.820 1.00 90.62 215 PRO A O 1
ATOM 1654 N N . TYR A 1 216 ? -0.749 1.001 -1.144 1.00 90.25 216 TYR A N 1
ATOM 1655 C CA . TYR A 1 216 ? 0.581 1.568 -0.885 1.00 90.25 216 TYR A CA 1
ATOM 1656 C C . TYR A 1 216 ? 1.092 1.328 0.539 1.00 90.25 216 TYR A C 1
ATOM 1658 O O . TYR A 1 216 ? 2.226 1.680 0.851 1.00 90.25 216 TYR A O 1
ATOM 1666 N N . LEU A 1 217 ? 0.254 0.782 1.422 1.00 91.88 217 LEU A N 1
ATOM 1667 C CA . LEU A 1 217 ? 0.609 0.511 2.812 1.00 91.88 217 LEU A CA 1
ATOM 1668 C C . LEU A 1 217 ? 0.783 -0.987 3.035 1.00 91.88 217 LEU A C 1
ATOM 1670 O O . LEU A 1 217 ? -0.099 -1.769 2.670 1.00 91.88 217 LEU A O 1
ATOM 1674 N N . SER A 1 218 ? 1.868 -1.356 3.716 1.00 92.19 218 SER A N 1
ATOM 1675 C CA . SER A 1 218 ? 2.069 -2.721 4.204 1.00 92.19 218 SER A CA 1
ATOM 1676 C C . SER A 1 218 ? 1.076 -3.089 5.300 1.00 92.19 218 SER A C 1
ATOM 1678 O O . SER A 1 218 ? 0.505 -2.222 5.972 1.00 92.19 218 SER A O 1
ATOM 1680 N N . VAL A 1 219 ? 0.897 -4.391 5.536 1.00 91.69 219 VAL A N 1
ATOM 1681 C CA . VAL A 1 219 ? 0.052 -4.876 6.642 1.00 91.69 219 VAL A CA 1
ATOM 1682 C C . VAL A 1 219 ? 0.538 -4.362 7.993 1.00 91.69 219 VAL A C 1
ATOM 1684 O O . VAL A 1 219 ? -0.288 -3.997 8.829 1.00 91.69 219 VAL A O 1
ATOM 1687 N N . GLN A 1 220 ? 1.854 -4.289 8.208 1.00 91.94 220 GLN A N 1
ATOM 1688 C CA . GLN A 1 220 ? 2.414 -3.808 9.474 1.00 91.94 220 GLN A CA 1
ATOM 1689 C C . GLN A 1 220 ? 2.007 -2.364 9.759 1.00 91.94 220 GLN A C 1
ATOM 1691 O O . GLN A 1 220 ? 1.419 -2.094 10.803 1.00 91.94 220 GLN A O 1
ATOM 1696 N N . HIS A 1 221 ? 2.175 -1.462 8.788 1.00 93.44 221 HIS A N 1
ATOM 1697 C CA . HIS A 1 221 ? 1.741 -0.075 8.949 1.00 93.44 221 HIS A CA 1
ATOM 1698 C C . HIS A 1 221 ? 0.229 0.036 9.194 1.00 93.44 221 HIS A C 1
ATOM 1700 O O . HIS A 1 221 ? -0.215 0.868 9.984 1.00 93.44 221 HIS A O 1
ATOM 1706 N N . LYS A 1 222 ? -0.588 -0.818 8.557 1.00 93.88 222 LYS A N 1
ATOM 1707 C CA . LYS A 1 222 ? -2.038 -0.855 8.819 1.00 93.88 222 LYS A CA 1
ATOM 1708 C C . LYS A 1 222 ? -2.336 -1.268 10.267 1.00 93.88 222 LYS A C 1
ATOM 1710 O O . LYS A 1 222 ? -3.181 -0.641 10.904 1.00 93.88 222 LYS A O 1
ATOM 1715 N N . LYS A 1 223 ? -1.634 -2.273 10.804 1.00 92.31 223 LYS A N 1
ATOM 1716 C CA . LYS A 1 223 ? -1.762 -2.718 12.205 1.00 92.31 223 LYS A CA 1
ATOM 1717 C C . LYS A 1 223 ? -1.324 -1.630 13.186 1.00 92.31 223 LYS A C 1
ATOM 1719 O O . LYS A 1 223 ? -2.045 -1.348 14.139 1.00 92.31 223 LYS A O 1
ATOM 1724 N N . GLU A 1 224 ? -0.199 -0.974 12.923 1.00 94.50 224 GLU A N 1
ATOM 1725 C CA . GLU A 1 224 ? 0.302 0.146 13.728 1.00 94.50 224 GLU A CA 1
ATOM 1726 C C . GLU A 1 224 ? -0.687 1.313 13.764 1.00 94.50 224 GLU A C 1
ATOM 1728 O O . GLU A 1 224 ? -0.940 1.881 14.824 1.00 94.50 224 GLU A O 1
ATOM 1733 N N . HIS A 1 225 ? -1.308 1.633 12.629 1.00 94.19 225 HIS A N 1
ATOM 1734 C CA . HIS A 1 225 ? -2.313 2.689 12.548 1.00 94.19 225 HIS A CA 1
ATOM 1735 C C . HIS A 1 225 ? -3.543 2.382 13.417 1.00 94.19 225 HIS A C 1
ATOM 1737 O O . HIS A 1 225 ? -4.067 3.267 14.093 1.00 94.19 225 HIS A O 1
ATOM 1743 N N . ILE A 1 226 ? -3.989 1.122 13.449 1.00 92.62 226 ILE A N 1
ATOM 1744 C CA . ILE A 1 226 ? -5.084 0.682 14.329 1.00 92.62 226 ILE A CA 1
ATOM 1745 C C . ILE A 1 226 ? -4.650 0.742 15.801 1.00 92.62 226 ILE A C 1
ATOM 1747 O O . ILE A 1 226 ? -5.391 1.254 16.641 1.00 92.62 226 ILE A O 1
ATOM 1751 N N . ALA A 1 227 ? -3.439 0.277 16.115 1.00 92.62 227 ALA A N 1
ATOM 1752 C CA . ALA A 1 227 ? -2.893 0.319 17.470 1.00 92.62 227 ALA A CA 1
ATOM 1753 C C . ALA A 1 227 ? -2.760 1.757 17.998 1.00 92.62 227 ALA A C 1
ATOM 1755 O O . ALA A 1 227 ? -3.046 2.019 19.165 1.00 92.62 227 ALA A O 1
ATOM 1756 N N . TRP A 1 228 ? -2.399 2.703 17.131 1.00 94.75 228 TRP A N 1
ATOM 1757 C CA . TRP A 1 228 ? -2.350 4.119 17.475 1.00 94.75 228 TRP A CA 1
ATOM 1758 C C . TRP A 1 228 ? -3.721 4.658 17.900 1.00 94.75 228 TRP A C 1
ATOM 1760 O O . TRP A 1 228 ? -3.819 5.350 18.912 1.00 94.75 228 TRP A O 1
ATOM 1770 N N . PHE A 1 229 ? -4.796 4.295 17.189 1.00 92.38 229 PHE A N 1
ATOM 1771 C CA . PHE A 1 229 ? -6.151 4.677 17.597 1.00 92.38 229 PHE A CA 1
ATOM 1772 C C . PHE A 1 229 ? -6.535 4.093 18.951 1.00 92.38 229 PHE A C 1
ATOM 1774 O O . PHE A 1 229 ? -7.191 4.776 19.735 1.00 92.38 229 PHE A O 1
ATOM 1781 N N . ARG A 1 230 ? -6.106 2.863 19.247 1.00 89.56 230 ARG A N 1
ATOM 1782 C CA . ARG A 1 230 ? -6.341 2.246 20.556 1.00 89.56 230 ARG A CA 1
ATOM 1783 C C . ARG A 1 230 ? -5.771 3.120 21.673 1.00 89.56 230 ARG A C 1
ATOM 1785 O O . ARG A 1 230 ? -6.490 3.482 22.599 1.00 89.56 230 ARG A O 1
ATOM 1792 N N . GLU A 1 231 ? -4.507 3.512 21.547 1.00 92.69 231 GLU A N 1
ATOM 1793 C CA . GLU A 1 231 ? -3.844 4.388 22.519 1.00 92.69 231 GLU A CA 1
ATOM 1794 C C . GLU A 1 231 ? -4.513 5.768 22.596 1.00 92.69 231 GLU A C 1
ATOM 1796 O O . GLU A 1 231 ? -4.736 6.304 23.680 1.00 92.69 231 GLU A O 1
ATOM 1801 N N . TYR A 1 232 ? -4.904 6.324 21.449 1.00 92.62 232 TYR A N 1
ATOM 1802 C CA . TYR A 1 232 ? -5.585 7.612 21.384 1.00 92.62 232 TYR A CA 1
ATOM 1803 C C . TYR A 1 232 ? -6.914 7.612 22.153 1.00 92.62 232 TYR A C 1
ATOM 1805 O O . TYR A 1 232 ? -7.174 8.528 22.935 1.00 92.62 232 TYR A O 1
ATOM 1813 N N . PHE A 1 233 ? -7.751 6.588 21.966 1.00 90.38 233 PHE A N 1
ATOM 1814 C CA . PHE A 1 233 ? -9.028 6.496 22.673 1.00 90.38 233 PHE A CA 1
ATOM 1815 C C . PHE A 1 233 ? -8.852 6.203 24.161 1.00 90.38 233 PHE A C 1
ATOM 1817 O O . PHE A 1 233 ? -9.607 6.756 24.957 1.00 90.38 233 PHE A O 1
ATOM 1824 N N . HIS A 1 234 ? -7.830 5.436 24.552 1.00 87.38 234 HIS A N 1
ATOM 1825 C CA . HIS A 1 234 ? -7.472 5.288 25.964 1.00 87.38 234 HIS A CA 1
ATOM 1826 C C . HIS A 1 234 ? -7.069 6.626 26.591 1.00 87.38 234 HIS A C 1
ATOM 1828 O O . HIS A 1 234 ? -7.534 6.970 27.674 1.00 87.38 234 HIS A O 1
ATOM 1834 N N . GLN A 1 235 ? -6.266 7.432 25.895 1.00 92.75 235 GLN A N 1
ATOM 1835 C CA . GLN A 1 235 ? -5.858 8.745 26.391 1.00 92.75 235 GLN A CA 1
ATOM 1836 C C . GLN A 1 235 ? -7.021 9.753 26.456 1.00 92.75 235 GLN A C 1
ATOM 1838 O O . GLN A 1 235 ? -6.969 10.713 27.226 1.00 92.75 235 GLN A O 1
ATOM 1843 N N . LYS A 1 236 ? -8.057 9.581 25.627 1.00 90.50 236 LYS A N 1
ATOM 1844 C CA . LYS A 1 236 ? -9.210 10.492 25.519 1.00 90.50 236 LYS A CA 1
ATOM 1845 C C . LYS A 1 236 ? -10.498 9.936 26.128 1.00 90.50 236 LYS A C 1
ATOM 1847 O O . LYS A 1 236 ? -11.568 10.486 25.872 1.00 90.50 236 LYS A O 1
ATOM 1852 N N . GLU A 1 237 ? -10.403 8.910 26.969 1.00 86.12 237 GLU A N 1
ATOM 1853 C CA . GLU A 1 237 ? -11.560 8.277 27.609 1.00 86.12 237 GLU A CA 1
ATOM 1854 C C . GLU A 1 237 ? -12.394 9.272 28.435 1.00 86.12 237 GLU A C 1
ATOM 1856 O O . GLU A 1 237 ? -13.622 9.211 28.420 1.00 86.12 237 GLU A O 1
ATOM 1861 N N . ASP A 1 238 ? -11.747 10.244 29.083 1.00 86.44 238 ASP A N 1
ATOM 1862 C CA . ASP A 1 238 ? -12.427 11.284 29.865 1.00 86.44 238 ASP A CA 1
ATOM 1863 C C . ASP A 1 238 ? -13.379 12.129 29.006 1.00 86.44 238 ASP A C 1
ATOM 1865 O O . ASP A 1 238 ? -14.511 12.402 29.402 1.00 86.44 238 ASP A O 1
ATOM 1869 N N . VAL A 1 239 ? -12.950 12.480 27.790 1.00 88.38 239 VAL A N 1
ATOM 1870 C CA . VAL A 1 239 ? -13.751 13.263 26.835 1.00 88.38 239 VAL A CA 1
ATOM 1871 C C . VAL A 1 239 ? -14.911 12.429 26.293 1.00 88.38 239 VAL A C 1
ATOM 1873 O O . VAL A 1 239 ? -16.002 12.949 26.074 1.00 88.38 239 VAL A O 1
ATOM 1876 N N . LEU A 1 240 ? -14.695 11.125 26.094 1.00 82.56 240 LEU A N 1
ATOM 1877 C CA . LEU A 1 240 ? -15.755 10.211 25.670 1.00 82.56 240 LEU A CA 1
ATOM 1878 C C . LEU A 1 240 ? -16.839 10.083 26.743 1.00 82.56 240 LEU A C 1
ATOM 1880 O O . LEU A 1 240 ? -18.019 10.147 26.413 1.00 82.56 240 LEU A O 1
ATOM 1884 N N . LYS A 1 241 ? -16.449 9.963 28.019 1.00 81.75 241 LYS A N 1
ATOM 1885 C CA . LYS A 1 241 ? -17.393 9.942 29.148 1.00 81.75 241 LYS A CA 1
ATOM 1886 C C . LYS A 1 241 ? -18.178 11.245 29.247 1.00 81.75 241 LYS A C 1
ATOM 1888 O O . LYS A 1 241 ? -19.373 11.214 29.517 1.00 81.75 241 LYS A O 1
ATOM 1893 N N . GLU A 1 242 ? -17.529 12.382 29.013 1.00 84.56 242 GLU A N 1
ATOM 1894 C CA . GLU A 1 242 ? -18.207 13.679 28.976 1.00 84.56 242 GLU A CA 1
ATOM 1895 C C . GLU A 1 242 ? -19.252 13.731 27.851 1.00 84.56 242 GLU A C 1
ATOM 1897 O O . GLU A 1 242 ? -20.404 14.076 28.097 1.00 84.56 242 GLU A O 1
ATOM 1902 N N . ALA A 1 243 ? -18.885 13.312 26.636 1.00 78.31 243 ALA A N 1
ATOM 1903 C CA . ALA A 1 243 ? -19.776 13.282 25.476 1.00 78.31 243 ALA A CA 1
ATOM 1904 C C . ALA A 1 243 ? -20.973 12.331 25.647 1.00 78.31 243 ALA A C 1
ATOM 1906 O O . ALA A 1 243 ? -22.080 12.667 25.229 1.00 78.31 243 ALA A O 1
ATOM 1907 N N . ASP A 1 244 ? -20.770 11.171 26.273 1.00 71.94 244 ASP A N 1
ATOM 1908 C CA . ASP A 1 244 ? -21.840 10.203 26.541 1.00 71.94 244 ASP A CA 1
ATOM 1909 C C . ASP A 1 244 ? -22.826 10.736 27.598 1.00 71.94 244 ASP A C 1
ATOM 1911 O O . ASP A 1 244 ? -24.038 10.564 27.475 1.00 71.94 244 ASP A O 1
ATOM 1915 N N . ASN A 1 245 ? -22.328 11.495 28.584 1.00 63.00 245 ASN A N 1
ATOM 1916 C CA . ASN A 1 245 ? -23.171 12.212 29.546 1.00 63.00 245 ASN A CA 1
ATOM 1917 C C . ASN A 1 245 ? -24.001 13.339 28.906 1.00 63.00 245 ASN A C 1
ATOM 1919 O O . ASN A 1 245 ? -25.024 13.709 29.468 1.00 63.00 245 ASN A O 1
ATOM 1923 N N . PHE A 1 246 ? -23.591 13.897 27.760 1.00 58.94 246 PHE A N 1
ATOM 1924 C CA . PHE A 1 246 ? -24.377 14.907 27.033 1.00 58.94 246 PHE A CA 1
ATOM 1925 C C . PHE A 1 246 ? -25.493 14.310 26.161 1.00 58.94 246 PHE A C 1
ATOM 1927 O O . PHE A 1 246 ? -26.353 15.053 25.684 1.00 58.94 246 PHE A O 1
ATOM 1934 N N . LEU A 1 247 ? -25.467 12.998 25.915 1.00 54.03 247 LEU A N 1
ATOM 1935 C CA . LEU A 1 247 ? -26.459 12.284 25.104 1.00 54.03 247 LEU A CA 1
ATOM 1936 C C . LEU A 1 247 ? -27.568 11.612 25.935 1.00 54.03 247 LEU A C 1
ATOM 1938 O O . LEU A 1 247 ? -28.560 11.184 25.343 1.00 54.03 247 LEU A O 1
ATOM 1942 N N . ASN A 1 248 ? -27.422 11.554 27.265 1.00 42.38 248 ASN A N 1
ATOM 1943 C CA . ASN A 1 248 ? -28.430 11.079 28.225 1.00 42.38 248 ASN A CA 1
ATOM 1944 C C . ASN A 1 248 ? -29.088 12.240 28.981 1.00 42.38 248 ASN A C 1
ATOM 1946 O O . ASN A 1 248 ? -30.294 12.111 29.292 1.00 42.38 248 ASN A O 1
#

Foldseek 3Di:
DDDDDDDDDDDDDDDPVVVVVVVVVVVVVVPPDDDVVVLVVLQVVLVVDPHSVVSSVVSVVVVVVVVVVVVVVVVVVVVVVVVVVVVPPPPPPPDDDDPDDPDDDDPDPPPDDDDDDDDDDPPVVPPPPPDPPPPVVVVVVPDDQPDVVSVVVVCVVVVVDADPPHDPCPPVVVQVPPDLCLQQVPVVLCVVQHDPDDPRSVVVVVVSVVSSPDPPDGSVVSSVVSVVVNVVCVVCVVVVVVVVVVVD

InterPro domains:
  IPR026299 Mitochondrial 28S ribosomal protein S31 [PF15433] (6-129)
  IPR026299 Mitochondrial 28S ribosomal protein S31 [PF15433] (136-242)
  IPR026299 Mitochondrial 28S ribosomal protein S31 [PTHR13231] (138-243)

Organism: Gouania willdenowi (NCBI:txid441366)

Sequence (248 aa):
MPTNQQASKRAVMESTTSMFQRATEKASTDSEELNPALVAAASAAASTLPNPHQAESELLRQLRKRKAMSDAQKKANAESLGVIIADMKVGKRAGRQSSSPAGQILFDDDGRGFTADKGITAELASVHRRCDPLNPLTLSTNQMPLSGFEEMIQWTKEDKLWAYPINNEAGLEEEASVPFHEHIFLEKHLEEGFPDKGPVRHFMELVVGGLSRNPYLSVQHKKEHIAWFREYFHQKEDVLKEADNFLN

Secondary structure (DSSP, 8-state):
------------PPPHHHHHHHHHHHHHHTT-SS-HHHHHHHHHHHTTSSSHHHHHHHHHHHHHHHHHHHHHHHHHHHHHHHHHHHH------S-----PPS------TT---------S-TTSTTSS-S--TTHHHHHHH----SSHHHHHHHHHHTT-SPPSS--TTTT-HHHHTS-HHHHH--GGGTTTTS-SSSHHHHHHHHHHHHHHT-SSS-HHHHHHHHHHHHHHHHHTHHHHHHHHHTT-